Protein 1SKV (pdb70)

B-factor: mean 58.08, std 17.89, range [19.57, 144.35]

Secondary structure (DSSP, 8-state):
-HHHHHHHHH--HHHHHHHHHHHHHHHHHHHHT---HHHHHHHHHHHHHHHHHHHHHHHH--/-HHHHH--HHHHHHHHHHHHHHHHHHHTT--HHHHHHHHHHHHHHHHHHHHHHHHTTT-/-GGGT--HHHHHHHHHHHHHHHHHHHHT--HHHHHHHHHHHHHHHHHHHHHHHTT-/-HHHHHHHHH--HHHHHHHHHHHHHH--HHHHHHHHHHHHHHHHHHHHHHHHT--

Sequence (232 aa):
SKEVLEKELFELDEDVRELLSLIHEIKIDRITGNDKQKLGKAYFQVQKIEAELYQLIKVSHHLEKELFELDEDVRELLSLIHEIKIDRITGNDKQKLGKAYFQVQKIEAELYQLIKVSHHHEKELFELDEDVRELLSLIHEIKIDRITGNDKQKLGKAYFQVQKIEAELYQLIKVSHSKEVLEKELFELDEDVRELLSLIHEIKKQKLGKAYFQVQKIEAELYQLIKVSHHH

Radius of gyration: 19.79 Å; Cα contacts (8 Å, |Δi|>4): 211; chains: 4; bounding box: 55×45×38 Å

Solvent-accessible surface area: 13333 Å² total

Nearest PDB structures (foldseek):
  1skv-assembly2_D  TM=1.019E+00  e=1.444E-06  Sulfolobus spindle-shaped virus 1
  8cws-assembly1_B  TM=5.675E-01  e=6.427E-01  synthetic construct
  7oyc-assembly1_h1  TM=6.207E-01  e=1.565E+00  Xenopus laevis
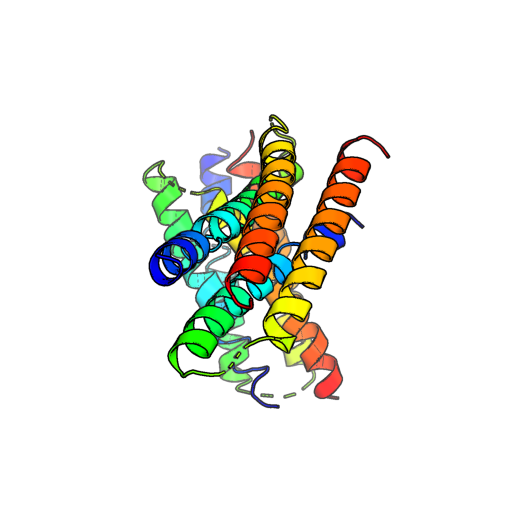  6dkm-assembly4_H  TM=4.581E-01  e=1.794E+00  synthetic construct
  4m1p-assembly1_A  TM=4.979E-01  e=2.706E+00  Geobacillus thermodenitrificans NG80-2

InterPro domains:
  IPR029012 Helix hairpin bin domain superfamily [G3DSA:1.10.287.660] (1-63)
  IPR037292 Protein D-63 superfamily [SSF109801] (2-63)
  IPR048986 Protein D-63 [PF20940] (2-61)

Foldseek 3Di:
DLVVVLVVLVCLVVLVVLLVVLVVVQVVCVVVVHPNPSVVVNVVSVVVSVVSVVVNVVSVPD/DLVVLVCLVVLVVVLVVLVVVQVVCVVVVHDVVSVVVSVVSVVVSVVSVVVVVVVVVVD/DCVLVCLVVLVVVLVVLVVVQVVCVVVVNHVVSVVVSVVSVVVSVVSVVVVVVVVD/DLVVVLVVLVVLVVLVVVLVVLVVVVCVVSVVVSVVSVVVSVVSVVVSCCSVVVD

Organism: Sulfolobus spindle-shape virus 1 (NCBI:txid244589)

Structure (mmCIF, N/CA/C/O backbone):
data_1SKV
#
_entry.id   1SKV
#
_cell.length_a   110.650
_cell.length_b   110.650
_cell.length_c   47.450
_cell.angle_alpha   90.00
_cell.angle_beta   90.00
_cell.angle_gamma   120.00
#
_symmetry.space_group_name_H-M   'P 62'
#
loop_
_entity.id
_entity.type
_entity.pdbx_description
1 polymer 'Hypothetical 7.5 kDa protein'
2 water water
#
loop_
_atom_site.group_PDB
_atom_site.id
_atom_site.type_symbol
_atom_site.label_atom_id
_atom_site.label_alt_id
_atom_site.label_comp_id
_atom_site.label_asym_id
_atom_site.label_entity_id
_atom_site.label_seq_id
_atom_site.pdbx_PDB_ins_code
_atom_site.Cartn_x
_atom_site.Cartn_y
_atom_site.Cartn_z
_atom_site.occupancy
_atom_site.B_iso_or_equiv
_atom_site.auth_seq_id
_atom_site.auth_comp_id
_atom_site.auth_asym_id
_atom_site.auth_atom_id
_atom_site.pdbx_PDB_model_num
ATOM 1 N N . SER A 1 2 ? 41.349 25.054 37.209 1.00 94.97 2 SER A N 1
ATOM 2 C CA . SER A 1 2 ? 40.155 25.946 37.321 1.00 92.72 2 SER A CA 1
ATOM 3 C C . SER A 1 2 ? 39.467 26.145 35.968 1.00 92.06 2 SER A C 1
ATOM 4 O O . SER A 1 2 ? 38.862 27.187 35.711 1.00 91.70 2 SER A O 1
ATOM 7 N N . LYS A 1 3 ? 39.564 25.139 35.104 1.00 90.22 3 LYS A N 1
ATOM 8 C CA . LYS A 1 3 ? 38.990 25.238 33.769 1.00 88.65 3 LYS A CA 1
ATOM 9 C C . LYS A 1 3 ? 37.510 24.892 33.821 1.00 87.76 3 LYS A C 1
ATOM 10 O O . LYS A 1 3 ? 36.738 25.315 32.962 1.00 89.67 3 LYS A O 1
ATOM 16 N N . GLU A 1 4 ? 37.127 24.141 34.850 1.00 86.93 4 GLU A N 1
ATOM 17 C CA . GLU A 1 4 ? 35.740 23.733 35.067 1.00 86.30 4 GLU A CA 1
ATOM 18 C C . GLU A 1 4 ? 34.860 24.895 35.534 1.00 83.73 4 GLU A C 1
ATOM 19 O O . GLU A 1 4 ? 33.640 24.854 35.348 1.00 86.19 4 GLU A O 1
ATOM 25 N N . VAL A 1 5 ? 35.469 25.914 36.150 1.00 79.33 5 VAL A N 1
ATOM 26 C CA . VAL A 1 5 ? 34.740 27.141 36.514 1.00 78.32 5 VAL A CA 1
ATOM 27 C C . VAL A 1 5 ? 34.838 28.250 35.466 1.00 77.21 5 VAL A C 1
ATOM 28 O O . VAL A 1 5 ? 33.933 29.077 35.340 1.00 76.48 5 VAL A O 1
ATOM 32 N N . LEU A 1 6 ? 35.964 28.266 34.753 1.00 76.85 6 LEU A N 1
ATOM 33 C CA . LEU A 1 6 ? 36.159 29.087 33.569 1.00 74.69 6 LEU A CA 1
ATOM 34 C C . LEU A 1 6 ? 35.220 28.633 32.458 1.00 74.19 6 LEU A C 1
ATOM 35 O O . LEU A 1 6 ? 34.772 29.455 31.665 1.00 75.03 6 LEU A O 1
ATOM 40 N N . GLU A 1 7 ? 34.929 27.336 32.412 1.00 65.76 7 GLU A N 1
ATOM 41 C CA . GLU A 1 7 ? 33.921 26.823 31.510 1.00 66.63 7 GLU A CA 1
ATOM 42 C C . GLU A 1 7 ? 32.510 27.212 32.003 1.00 68.46 7 GLU A C 1
ATOM 43 O O . GLU A 1 7 ? 31.674 27.734 31.231 1.00 67.23 7 GLU A O 1
ATOM 49 N N . LYS A 1 8 ? 32.252 26.939 33.285 1.00 67.11 8 LYS A N 1
ATOM 50 C CA . LYS A 1 8 ? 30.922 27.112 33.866 1.00 65.36 8 LYS A CA 1
ATOM 51 C C . LYS A 1 8 ? 30.469 28.569 33.808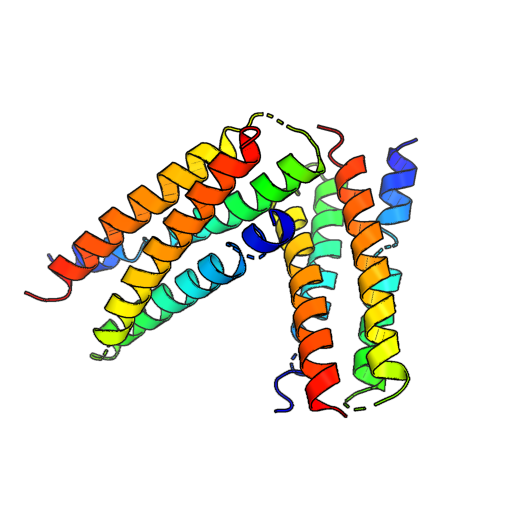 1.00 63.26 8 LYS A C 1
ATOM 52 O O . LYS A 1 8 ? 29.274 28.840 33.692 1.00 60.46 8 LYS A O 1
ATOM 58 N N . GLU A 1 9 ? 31.434 29.490 33.881 1.00 63.51 9 GLU A N 1
ATOM 59 C CA . GLU A 1 9 ? 31.134 30.910 33.816 1.00 62.32 9 GLU A CA 1
ATOM 60 C C . GLU A 1 9 ? 30.973 31.385 32.372 1.00 61.97 9 GLU A C 1
ATOM 61 O O . GLU A 1 9 ? 30.094 32.209 32.096 1.00 60.16 9 GLU A O 1
ATOM 67 N N . LEU A 1 10 ? 31.780 30.809 31.463 1.00 59.05 10 LEU A N 1
ATOM 68 C CA . LEU A 1 10 ? 31.633 30.993 30.026 1.00 50.82 10 LEU A CA 1
ATOM 69 C C . LEU A 1 10 ? 30.283 30.515 29.572 1.00 55.46 10 LEU A C 1
ATOM 70 O O . LEU A 1 10 ? 29.633 31.175 28.761 1.00 60.75 10 LEU A O 1
ATOM 75 N N . PHE A 1 11 ? 29.833 29.379 30.084 1.00 53.57 11 PHE A N 1
ATOM 76 C CA . PHE A 1 11 ? 28.498 28.942 29.723 1.00 54.98 11 PHE A CA 1
ATOM 77 C C . PHE A 1 11 ? 27.464 29.925 30.200 1.00 55.95 11 PHE A C 1
ATOM 78 O O . PHE A 1 11 ? 26.418 30.092 29.573 1.00 57.43 11 PHE A O 1
ATOM 86 N N . GLU A 1 12 ? 27.7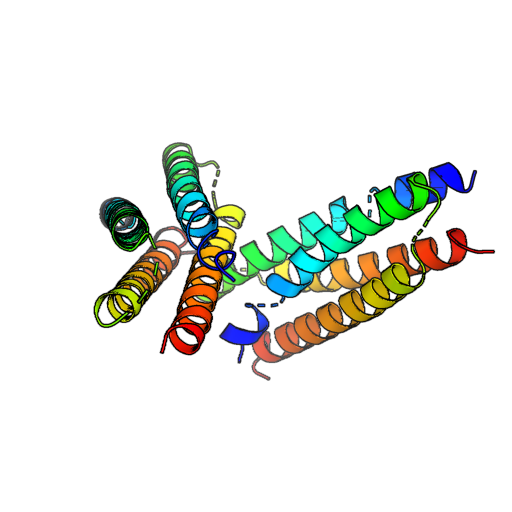58 30.560 31.327 1.00 57.99 12 GLU A N 1
ATOM 87 C CA . GLU A 1 12 ? 26.809 31.459 31.948 1.00 57.26 12 GLU A CA 1
ATOM 88 C C . GLU A 1 12 ? 26.783 32.749 31.147 1.00 52.28 12 GLU A C 1
ATOM 89 O O . GLU A 1 12 ? 25.725 33.243 30.826 1.00 49.74 12 GLU A O 1
ATOM 103 N N . LEU A 1 14 ? 27.637 33.149 27.995 1.00 48.62 14 LEU A N 1
ATOM 104 C CA . LEU A 1 14 ? 26.982 32.826 26.749 1.00 47.07 14 LEU A CA 1
ATOM 105 C C . LEU A 1 14 ? 25.468 32.842 26.849 1.00 46.27 14 LEU A C 1
ATOM 106 O O . LEU A 1 14 ? 24.823 33.435 25.995 1.00 49.25 14 LEU A O 1
ATOM 111 N N . ASP A 1 15 ? 24.907 32.212 27.876 1.00 44.32 15 ASP A N 1
ATOM 112 C CA . ASP A 1 15 ? 23.456 32.104 27.997 1.00 49.26 15 ASP A CA 1
ATOM 113 C C . ASP A 1 15 ? 22.791 33.480 28.220 1.00 50.86 15 ASP A C 1
ATOM 114 O O . ASP A 1 15 ? 21.737 33.805 27.680 1.00 55.34 15 ASP A O 1
ATOM 119 N N . GLU A 1 16 ? 23.419 34.28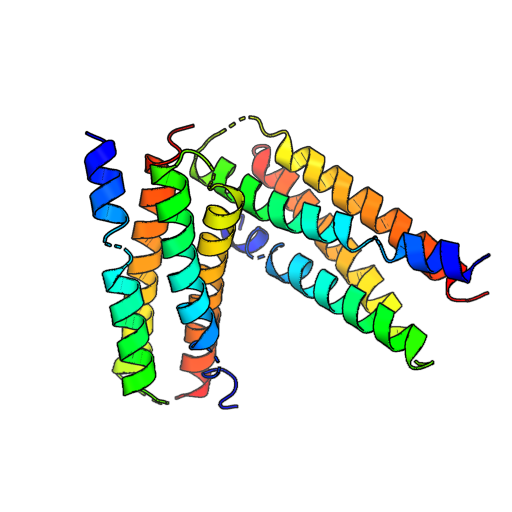6 29.031 1.00 51.54 16 GLU A N 1
ATOM 120 C CA . GLU A 1 16 ? 22.862 35.563 29.383 1.00 53.01 16 GLU A CA 1
ATOM 121 C C . GLU A 1 16 ? 22.978 36.485 28.190 1.00 52.12 16 GLU A C 1
ATO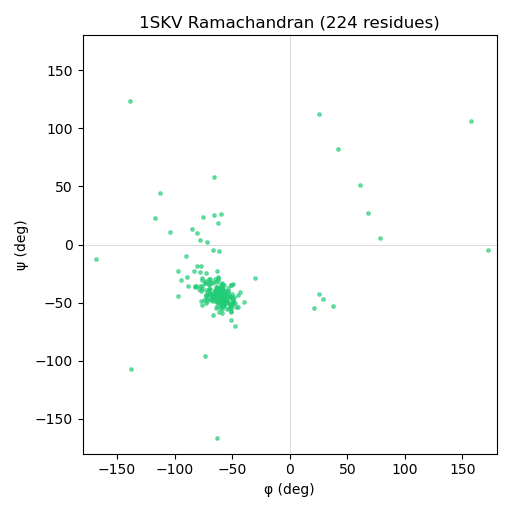M 122 O O . GLU A 1 16 ? 22.012 37.178 27.869 1.00 54.15 16 GLU A O 1
ATOM 128 N N . ASP A 1 17 ? 24.152 36.461 27.542 1.00 47.46 17 ASP A N 1
ATOM 129 C CA . ASP A 1 17 ? 24.436 37.263 26.365 1.00 47.03 17 ASP A CA 1
ATOM 130 C C . ASP A 1 17 ? 23.576 36.929 25.152 1.00 46.35 17 ASP A C 1
ATOM 131 O O . ASP A 1 17 ? 23.170 37.828 24.417 1.00 47.64 17 ASP A O 1
ATOM 136 N N . VAL A 1 18 ? 23.276 35.650 24.969 1.00 43.08 18 VAL A N 1
ATOM 137 C CA . VAL A 1 18 ? 22.412 35.255 23.872 1.00 43.57 18 VAL A CA 1
ATOM 138 C C . VAL A 1 18 ? 20.965 35.688 24.144 1.00 43.79 18 VAL A C 1
ATOM 139 O O . VAL A 1 18 ? 20.272 36.154 23.213 1.00 41.50 18 VAL A O 1
ATOM 143 N N . ARG A 1 19 ? 20.525 35.532 25.405 1.00 45.74 19 ARG A N 1
ATOM 144 C CA . ARG A 1 19 ? 19.159 35.916 25.837 1.00 41.80 19 ARG A CA 1
ATOM 145 C C . ARG A 1 19 ? 18.984 37.400 25.648 1.00 40.14 19 ARG A C 1
ATOM 146 O O . ARG A 1 19 ? 17.971 37.829 25.129 1.00 43.99 19 ARG A O 1
ATOM 154 N N . GLU A 1 20 ? 20.005 38.167 26.031 1.00 38.85 20 GLU A N 1
ATOM 155 C CA . GLU A 1 20 ? 20.118 39.586 25.729 1.00 36.10 20 GLU A CA 1
ATOM 156 C C . GLU A 1 20 ? 19.966 39.849 24.253 1.00 38.34 20 GLU A C 1
ATOM 157 O O . GLU A 1 20 ? 19.155 40.692 23.860 1.00 38.75 20 GLU A O 1
ATOM 163 N N . LEU A 1 21 ? 20.716 39.109 23.425 1.00 36.69 21 LEU A N 1
ATOM 164 C CA . LEU A 1 21 ? 20.668 39.326 21.982 1.00 38.20 21 LEU A CA 1
ATOM 165 C C . LEU A 1 21 ? 19.238 39.154 21.467 1.00 35.21 21 LEU A C 1
ATOM 166 O O . LEU A 1 21 ? 18.748 39.988 20.691 1.00 35.43 21 LEU A O 1
ATOM 171 N N . LEU A 1 22 ? 18.569 38.106 21.936 1.00 31.51 22 LEU A N 1
ATOM 172 C CA . LEU A 1 22 ? 17.186 37.844 21.573 1.00 36.73 22 LEU A CA 1
ATOM 173 C C . LEU A 1 22 ? 16.216 38.987 21.917 1.00 39.60 22 LEU A C 1
ATOM 174 O O . LEU A 1 22 ? 15.456 39.458 21.069 1.00 39.21 22 LEU A O 1
ATOM 179 N N . SER A 1 23 ? 16.237 39.415 23.165 1.00 38.48 23 SER A N 1
ATOM 180 C CA . SER A 1 23 ? 15.445 40.563 23.593 1.00 40.66 23 SER A CA 1
ATOM 181 C C . SER A 1 23 ? 15.710 41.744 22.694 1.00 38.31 23 SER A C 1
ATOM 182 O O . SER A 1 23 ? 14.763 42.430 22.304 1.00 34.33 23 SER A O 1
ATOM 185 N N . LEU A 1 24 ? 17.002 41.981 22.399 1.00 37.77 24 LEU A N 1
ATOM 186 C CA . LEU A 1 24 ? 17.429 43.082 21.525 1.00 36.25 24 LEU A CA 1
ATOM 187 C C . LEU A 1 24 ? 16.822 42.987 20.121 1.00 33.55 24 LEU A C 1
ATOM 188 O O . LEU A 1 24 ? 16.240 43.970 19.632 1.00 36.60 24 LEU A O 1
ATOM 193 N N . ILE A 1 25 ? 16.903 41.811 19.502 1.00 32.35 25 ILE A N 1
ATOM 194 C CA . ILE A 1 25 ? 16.236 41.585 18.218 1.00 36.26 25 ILE A CA 1
ATOM 195 C C . ILE A 1 25 ? 14.740 41.961 18.336 1.00 37.33 25 ILE A C 1
ATOM 196 O O . ILE A 1 25 ? 14.152 42.590 17.438 1.00 41.47 25 ILE A O 1
ATOM 201 N N . HIS A 1 26 ? 14.136 41.606 19.458 1.00 37.35 26 HIS A N 1
ATOM 202 C CA . HIS A 1 26 ? 12.718 41.827 19.647 1.00 37.63 26 HIS A CA 1
ATOM 203 C C . HIS A 1 26 ? 12.429 43.317 19.786 1.00 40.60 26 HIS A C 1
ATOM 204 O O . HIS A 1 26 ? 11.475 43.815 19.191 1.00 38.34 26 HIS A O 1
ATOM 211 N N . GLU A 1 27 ? 13.269 44.015 20.554 1.00 39.59 27 GLU A N 1
ATOM 212 C CA . GLU A 1 27 ? 13.121 45.443 20.757 1.00 40.57 27 GLU A CA 1
ATOM 213 C C . GLU A 1 27 ? 13.419 46.224 19.514 1.00 40.31 27 GLU A C 1
ATOM 214 O O . GLU A 1 27 ? 12.680 47.145 19.201 1.00 42.75 27 GLU A O 1
ATOM 220 N N . ILE A 1 28 ? 14.483 45.855 18.799 1.00 41.21 28 ILE A N 1
ATOM 221 C CA . ILE A 1 28 ? 14.835 46.524 17.530 1.00 39.86 28 ILE A CA 1
ATOM 222 C C . ILE A 1 28 ? 13.741 46.445 16.464 1.00 39.47 28 ILE A C 1
ATOM 223 O O . ILE A 1 28 ? 13.491 47.436 15.761 1.00 36.56 28 ILE A O 1
ATOM 228 N N . LYS A 1 29 ? 13.129 45.264 16.309 1.00 37.90 29 LYS A N 1
ATOM 229 C CA . LYS A 1 29 ? 11.940 45.121 15.458 1.00 38.47 29 LYS A CA 1
ATOM 230 C C . LYS A 1 29 ? 10.900 46.157 15.780 1.00 40.25 29 LYS A C 1
ATOM 231 O O . LYS A 1 29 ? 10.405 46.857 14.878 1.00 42.55 29 LYS A O 1
ATOM 237 N N . ILE A 1 30 ? 10.565 46.259 17.059 1.00 36.77 30 ILE A N 1
ATOM 238 C CA . ILE A 1 30 ? 9.521 47.196 17.467 1.00 43.50 30 ILE A CA 1
ATOM 239 C C . ILE A 1 30 ? 9.901 48.611 17.077 1.00 41.42 30 ILE A C 1
ATOM 240 O O . ILE A 1 30 ? 9.103 49.305 16.424 1.00 39.32 30 ILE A O 1
ATOM 245 N N . ASP A 1 31 ? 11.129 48.989 17.428 1.00 41.67 31 ASP A N 1
ATOM 246 C CA . ASP A 1 31 ? 11.734 50.264 17.005 1.00 43.69 31 ASP A CA 1
ATOM 247 C C . ASP A 1 31 ? 11.636 50.582 15.504 1.00 44.38 31 ASP A C 1
ATOM 248 O O . ASP A 1 31 ? 11.446 51.734 15.145 1.00 49.02 31 ASP A O 1
ATOM 253 N N . ARG A 1 32 ? 11.701 49.564 14.647 1.00 47.35 32 ARG A N 1
ATOM 254 C CA . ARG A 1 32 ? 11.619 49.763 13.198 1.00 50.37 32 ARG A CA 1
ATOM 255 C C . ARG A 1 32 ? 10.196 50.029 12.762 1.00 49.28 32 ARG A C 1
ATOM 256 O O . ARG A 1 32 ? 9.945 50.985 12.035 1.00 57.50 32 ARG A O 1
ATOM 264 N N . ILE A 1 33 ? 9.272 49.166 13.165 1.00 49.84 33 ILE A N 1
ATOM 265 C CA . ILE A 1 33 ? 7.866 49.304 12.813 1.00 46.35 33 ILE A CA 1
ATOM 266 C C . ILE A 1 33 ? 7.464 50.705 13.224 1.00 47.96 33 ILE A C 1
ATOM 267 O O . ILE A 1 33 ? 6.752 51.423 12.535 1.00 53.59 33 ILE A O 1
ATOM 272 N N . THR A 1 34 ? 8.018 51.117 14.337 1.00 50.78 34 THR A N 1
ATOM 273 C CA . THR A 1 34 ? 7.610 52.317 15.020 1.00 50.82 34 THR A CA 1
ATOM 274 C C . THR A 1 34 ? 8.334 53.618 14.617 1.00 52.21 34 THR A C 1
ATOM 275 O O . THR A 1 34 ? 7.914 54.715 15.030 1.00 51.91 34 THR A O 1
ATOM 279 N N . GLY A 1 35 ? 9.407 53.499 13.827 1.00 48.04 35 GLY A N 1
ATOM 280 C CA . GLY A 1 35 ? 10.222 54.637 13.440 1.00 43.90 35 GLY A CA 1
ATOM 281 C C . GLY A 1 35 ? 11.020 55.299 14.561 1.00 51.68 35 GLY A C 1
ATOM 282 O O . GLY A 1 35 ? 11.358 56.491 14.482 1.00 51.42 35 GLY A O 1
ATOM 283 N N . ASN A 1 36 ? 11.361 54.548 15.603 1.00 51.53 36 ASN A N 1
ATOM 284 C CA . ASN A 1 36 ? 12.113 55.136 16.683 1.00 55.11 36 ASN A CA 1
ATOM 285 C C . ASN A 1 36 ? 13.509 55.616 16.232 1.00 62.31 36 ASN A C 1
ATOM 286 O O . ASN A 1 36 ? 14.248 54.906 15.555 1.00 66.54 36 ASN A O 1
ATOM 299 N N . ASP A 1 38 ? 16.126 56.518 18.026 1.00 59.23 38 ASP A N 1
ATOM 300 C CA . ASP A 1 38 ? 17.204 55.879 18.746 1.00 54.94 38 ASP A CA 1
ATOM 301 C C . ASP A 1 38 ? 17.488 54.495 18.157 1.00 55.80 38 ASP A C 1
ATOM 302 O O . ASP A 1 38 ? 16.639 53.593 18.214 1.00 59.02 38 ASP A O 1
ATOM 307 N N . LYS A 1 39 ? 18.666 54.357 17.546 1.00 53.40 39 LYS A N 1
ATOM 308 C CA . LYS A 1 39 ? 19.068 53.128 16.859 1.00 50.75 39 LYS A CA 1
ATOM 309 C C . LYS A 1 39 ? 20.061 52.372 17.704 1.00 44.48 39 LYS A C 1
ATOM 310 O O . LYS A 1 39 ? 20.653 51.415 17.249 1.00 49.52 39 LYS A O 1
ATOM 316 N N . GLN A 1 40 ? 20.214 52.792 18.951 1.00 40.44 40 GLN A N 1
ATOM 317 C CA . GLN A 1 40 ? 21.262 52.274 19.828 1.00 43.54 40 GLN A CA 1
ATOM 318 C C . GLN A 1 40 ? 21.181 50.793 20.157 1.00 44.41 40 GLN A C 1
ATOM 319 O O . GLN A 1 40 ? 22.194 50.180 20.485 1.00 47.62 40 GLN A O 1
ATOM 325 N N . LYS A 1 41 ? 19.983 50.232 20.031 1.00 44.19 41 LYS A N 1
ATOM 326 C CA . LYS A 1 41 ? 19.730 48.854 20.342 1.00 42.25 41 LYS A CA 1
ATOM 327 C C . LYS A 1 41 ? 20.283 47.989 19.228 1.00 42.38 41 LYS A C 1
ATOM 328 O O . LYS A 1 41 ? 20.763 46.878 19.495 1.00 41.66 41 LYS A O 1
ATOM 334 N N . LEU A 1 42 ? 20.294 48.524 18.005 1.00 39.87 42 LEU A N 1
ATOM 335 C CA . LEU A 1 42 ? 20.928 47.828 16.883 1.00 42.49 42 LEU A CA 1
ATOM 336 C C . LEU A 1 42 ? 22.482 47.709 17.039 1.00 47.74 42 LEU A C 1
ATOM 337 O O . LEU A 1 42 ? 23.048 46.636 16.809 1.00 44.43 42 LEU A O 1
ATOM 342 N N . GLY A 1 43 ? 23.150 48.784 17.465 1.00 43.60 43 GLY A N 1
ATOM 343 C CA . GLY A 1 43 ? 24.587 48.734 17.648 1.00 45.25 43 GLY A CA 1
ATOM 344 C C . GLY A 1 43 ? 24.968 47.941 18.888 1.00 48.60 43 GLY A C 1
ATOM 345 O O . GLY A 1 43 ? 26.006 47.275 18.922 1.00 48.58 43 GLY A O 1
ATOM 346 N N . LYS A 1 44 ? 24.132 47.999 19.917 1.00 43.95 44 LYS A N 1
ATOM 347 C CA . LYS A 1 44 ? 24.305 47.098 21.040 1.00 39.53 44 LYS A CA 1
ATOM 348 C C . LYS A 1 44 ? 24.171 45.614 20.614 1.00 43.84 44 LYS A C 1
ATOM 349 O O . LYS A 1 44 ? 24.929 44.765 21.096 1.00 42.70 44 LYS A O 1
ATOM 355 N N . ALA A 1 45 ? 23.203 45.309 19.735 1.00 40.17 45 ALA A N 1
ATOM 356 C CA . ALA A 1 45 ? 23.068 43.976 19.143 1.00 37.43 45 ALA A CA 1
ATOM 357 C C . ALA A 1 45 ? 24.330 43.559 18.374 1.00 40.72 45 ALA A C 1
ATOM 358 O O . ALA A 1 45 ? 24.740 42.400 18.429 1.00 43.11 45 ALA A O 1
ATOM 360 N N . TYR A 1 46 ? 24.953 44.500 17.675 1.00 39.28 46 TYR A N 1
ATOM 361 C CA . TYR A 1 46 ? 26.137 44.171 16.891 1.00 40.17 46 TYR A CA 1
ATOM 362 C C . TYR A 1 46 ? 27.239 43.840 17.855 1.00 39.63 46 TYR A C 1
ATOM 363 O O . TYR A 1 46 ? 27.923 42.874 17.658 1.00 43.08 46 TYR A O 1
ATOM 372 N N . PHE A 1 47 ? 27.357 44.631 18.925 1.00 41.52 47 PHE A N 1
ATOM 373 C CA . PHE A 1 47 ? 28.328 44.442 19.986 1.00 34.18 47 PHE A CA 1
ATOM 374 C C . PHE A 1 47 ? 28.081 43.112 20.664 1.00 35.63 47 PHE A C 1
ATOM 375 O O . PHE A 1 47 ? 29.029 42.397 20.985 1.00 38.08 47 PHE A O 1
ATOM 383 N N . GLN A 1 48 ? 26.819 42.751 20.858 1.00 35.75 48 GLN A N 1
ATOM 384 C CA . GLN A 1 48 ? 26.524 41.490 21.558 1.00 40.64 48 GLN A CA 1
ATOM 385 C C . GLN A 1 48 ? 27.011 40.276 20.792 1.00 42.58 48 GLN A C 1
ATOM 386 O O . GLN A 1 48 ? 27.585 39.414 21.425 1.00 39.69 48 GLN A O 1
ATOM 392 N N . VAL A 1 49 ? 26.775 40.189 19.461 1.00 41.60 49 VAL A N 1
ATOM 393 C CA . VAL A 1 49 ? 27.314 39.044 18.716 1.00 45.12 49 VAL A CA 1
ATOM 394 C C . VAL A 1 49 ? 28.834 38.938 18.802 1.00 43.03 49 VAL A C 1
ATOM 395 O O . VAL A 1 49 ? 29.326 37.827 18.812 1.00 43.28 49 VAL A O 1
ATOM 399 N N . GLN A 1 50 ? 29.552 40.069 18.849 1.00 39.02 50 GLN A N 1
ATOM 400 C CA . GLN A 1 50 ? 31.019 40.058 18.768 1.00 42.95 50 GLN A CA 1
ATOM 401 C C . GLN A 1 50 ? 31.617 39.612 20.093 1.00 46.56 50 GLN A C 1
ATOM 402 O O . GLN A 1 50 ? 32.707 39.026 20.159 1.00 48.21 50 GLN A O 1
ATOM 408 N N . LYS A 1 51 ? 30.861 39.904 21.139 1.00 45.06 51 LYS A N 1
ATOM 409 C CA . LYS A 1 51 ? 31.180 39.492 22.471 1.00 44.12 51 LYS A CA 1
ATOM 410 C C . LYS A 1 51 ? 30.782 38.002 22.671 1.00 43.87 51 LYS A C 1
ATOM 411 O O . LYS A 1 51 ? 31.509 37.245 23.302 1.00 47.34 51 LYS A O 1
ATOM 417 N N . ILE A 1 52 ? 29.658 37.581 22.105 1.00 37.45 52 ILE A N 1
ATOM 418 C CA . ILE A 1 52 ? 29.288 36.168 22.050 1.00 38.88 52 ILE A CA 1
ATOM 419 C C . ILE A 1 52 ? 30.347 35.318 21.284 1.00 42.02 52 ILE A C 1
ATOM 420 O O . ILE A 1 52 ? 30.762 34.249 21.742 1.00 41.68 52 ILE A O 1
ATOM 425 N N . GLU A 1 53 ? 30.788 35.834 20.143 1.00 41.02 53 GLU A N 1
ATOM 426 C CA . GLU A 1 53 ? 31.838 35.263 19.313 1.00 42.01 53 GLU A CA 1
ATOM 427 C C . GLU A 1 53 ? 33.150 35.048 20.084 1.00 45.23 53 GLU A C 1
ATOM 428 O O . GLU A 1 53 ? 33.804 34.025 19.939 1.00 49.67 53 GLU A O 1
ATOM 434 N N . ALA A 1 54 ? 33.546 36.011 20.906 1.00 46.31 54 ALA A N 1
ATOM 435 C CA . ALA A 1 54 ? 34.825 35.905 21.595 1.00 44.35 54 ALA A CA 1
ATOM 436 C C . ALA A 1 54 ? 34.713 34.938 22.781 1.00 45.00 54 ALA A C 1
ATOM 437 O O . ALA A 1 54 ? 35.630 34.159 23.027 1.00 50.11 54 ALA A O 1
ATOM 439 N N . GLU A 1 55 ? 33.566 34.945 23.442 1.00 39.76 55 GLU A N 1
ATOM 440 C CA . GLU A 1 55 ? 33.259 34.012 24.519 1.00 47.00 55 GLU A CA 1
ATOM 441 C C . GLU A 1 55 ? 33.243 32.558 24.042 1.00 48.08 55 GLU A C 1
ATOM 442 O O . GLU A 1 55 ? 33.845 31.686 24.671 1.00 52.82 55 GLU A O 1
ATOM 448 N N . LEU A 1 56 ? 32.519 32.310 22.954 1.00 47.38 56 LEU A N 1
ATOM 449 C CA . LEU A 1 56 ? 32.421 30.994 22.368 1.00 43.76 56 LEU A CA 1
ATOM 450 C C . LEU A 1 56 ? 33.781 30.479 21.899 1.00 42.29 56 LEU A C 1
ATOM 451 O O . LEU A 1 56 ? 34.077 29.301 22.059 1.00 44.75 56 LEU A O 1
ATOM 456 N N . TYR A 1 57 ? 34.600 31.369 21.362 1.00 34.40 57 TYR A N 1
ATOM 457 C CA . TYR A 1 57 ? 35.945 31.026 20.951 1.00 42.91 57 TYR A CA 1
ATOM 458 C C . TYR A 1 57 ? 36.773 30.572 22.180 1.00 48.43 57 TYR A C 1
ATOM 459 O O . TYR A 1 57 ? 37.442 29.545 22.118 1.00 45.62 57 TYR A O 1
ATOM 468 N N . GLN A 1 58 ? 36.706 31.330 23.286 1.00 48.18 58 GLN A N 1
ATOM 469 C CA . GLN A 1 58 ? 37.358 30.932 24.529 1.00 51.01 58 GLN A CA 1
ATOM 470 C C . GLN A 1 58 ? 36.842 29.601 24.978 1.00 48.73 58 GLN A C 1
ATOM 471 O O . GLN A 1 58 ? 37.622 28.757 25.361 1.00 53.26 58 GLN A O 1
ATOM 477 N N . LEU A 1 59 ? 35.526 29.428 24.962 1.00 45.83 59 LEU A N 1
ATOM 478 C CA . LEU A 1 59 ? 34.922 28.191 25.414 1.00 47.19 59 LEU A CA 1
ATOM 479 C C . LEU A 1 59 ? 35.432 27.021 24.571 1.00 51.51 59 LEU A C 1
ATOM 480 O O . LEU A 1 59 ? 35.610 25.921 25.069 1.00 56.08 59 LEU A O 1
ATOM 485 N N . ILE A 1 60 ? 35.674 27.260 23.291 1.00 49.13 60 ILE A N 1
ATOM 486 C CA . ILE A 1 60 ? 36.193 26.202 22.455 1.00 48.43 60 ILE A CA 1
ATOM 487 C C . ILE A 1 60 ? 37.643 25.819 22.836 1.00 51.81 60 ILE A C 1
ATOM 488 O O . ILE A 1 60 ? 37.966 24.636 22.942 1.00 49.80 60 ILE A O 1
ATOM 493 N N . LYS A 1 61 ? 38.483 26.836 23.009 1.00 49.46 61 LYS A N 1
ATOM 494 C CA . LYS A 1 61 ? 39.882 26.704 23.340 1.00 50.97 61 LYS A CA 1
ATOM 495 C C . LYS A 1 61 ? 40.114 26.080 24.710 1.00 57.94 61 LYS A C 1
ATOM 496 O O . LYS A 1 61 ? 41.112 25.386 24.912 1.00 61.11 61 LYS A O 1
ATOM 502 N N . VAL A 1 62 ? 39.166 26.301 25.615 1.00 61.99 62 VAL A N 1
ATOM 503 C CA . VAL A 1 62 ? 39.185 25.799 26.985 1.00 62.47 62 VAL A CA 1
ATOM 504 C C . VAL A 1 62 ? 38.555 24.407 27.072 1.00 65.96 62 VAL A C 1
ATOM 505 O O . VAL A 1 62 ? 38.990 23.580 27.868 1.00 68.86 62 VAL A O 1
ATOM 509 N N . SER A 1 63 ? 37.524 24.159 26.267 1.00 69.62 63 SER A N 1
ATOM 510 C CA . SER A 1 63 ? 36.810 22.877 26.277 1.00 74.25 63 SER A CA 1
ATOM 511 C C . SER A 1 63 ? 37.707 21.685 25.887 1.00 77.60 63 SER A C 1
ATOM 512 O O . SER A 1 63 ? 37.470 20.551 26.325 1.00 76.98 63 SER A O 1
ATOM 515 N N . HIS A 1 64 ? 38.724 21.956 25.067 1.00 78.81 64 HIS A N 1
ATOM 516 C CA . HIS A 1 64 ? 39.619 20.929 24.546 1.00 84.61 64 HIS A CA 1
ATOM 517 C C . HIS A 1 64 ? 41.059 21.471 24.568 1.00 89.10 64 HIS A C 1
ATOM 518 O O . HIS A 1 64 ? 41.329 22.523 23.979 1.00 89.23 64 HIS A O 1
ATOM 525 N N . HIS A 1 65 ? 41.976 20.764 25.241 1.00 91.55 65 HIS A N 1
ATOM 526 C CA . HIS A 1 65 ? 43.408 21.101 25.189 1.00 93.09 65 HIS A CA 1
ATOM 527 C C . HIS A 1 65 ? 43.889 21.390 23.753 1.00 92.24 65 HIS A C 1
ATOM 528 O O . HIS A 1 65 ? 43.377 20.815 22.780 1.00 92.00 65 HIS A O 1
ATOM 535 N N . LEU B 1 6 ? 14.463 43.011 2.012 1.00 79.88 6 LEU B N 1
ATOM 536 C CA . LEU B 1 6 ? 14.414 41.684 2.659 1.00 74.45 6 LEU B CA 1
ATOM 537 C C . LEU B 1 6 ? 14.625 41.839 4.174 1.00 72.07 6 LEU B C 1
ATOM 538 O O . LEU B 1 6 ? 15.013 40.899 4.884 1.00 68.61 6 LEU B O 1
ATOM 543 N N . GLU B 1 7 ? 14.388 43.052 4.656 1.00 64.10 7 GLU B N 1
ATOM 544 C CA . GLU B 1 7 ? 14.385 43.348 6.075 1.00 60.19 7 GLU B CA 1
ATOM 545 C C . GLU B 1 7 ? 13.385 42.445 6.851 1.00 60.64 7 GLU B C 1
ATOM 546 O O . GLU B 1 7 ? 13.697 41.901 7.936 1.00 60.55 7 GLU B O 1
ATOM 552 N N . LYS B 1 8 ? 12.201 42.266 6.288 1.00 54.80 8 LYS B N 1
ATOM 553 C CA . LYS B 1 8 ? 11.231 41.386 6.890 1.00 54.38 8 LYS B CA 1
ATOM 554 C C . LYS B 1 8 ? 11.918 40.053 7.160 1.00 52.71 8 LYS B C 1
ATOM 555 O O . LYS B 1 8 ? 11.880 39.560 8.289 1.00 57.02 8 LYS B O 1
ATOM 561 N N . GLU B 1 9 ? 12.566 39.497 6.136 1.00 54.43 9 GLU B N 1
ATOM 562 C CA . GLU B 1 9 ? 13.174 38.152 6.201 1.00 52.30 9 GLU B CA 1
ATOM 563 C C . GLU B 1 9 ? 14.413 38.088 7.105 1.00 49.23 9 GLU B C 1
ATOM 564 O O . GLU B 1 9 ? 14.625 37.105 7.800 1.00 49.70 9 GLU B O 1
ATOM 570 N N . LEU B 1 10 ? 15.234 39.128 7.067 1.00 45.05 10 LEU B N 1
ATOM 571 C CA . LEU B 1 10 ? 16.423 39.208 7.888 1.00 46.04 10 LEU B CA 1
ATOM 572 C C . LEU B 1 10 ? 16.029 39.084 9.341 1.00 45.63 10 LEU B C 1
ATOM 573 O O . LEU B 1 10 ? 16.658 38.323 10.084 1.00 44.94 10 LEU B O 1
ATOM 578 N N . PHE B 1 11 ? 15.013 39.855 9.747 1.00 41.42 11 PHE B N 1
ATOM 579 C CA . PHE B 1 11 ? 14.545 39.838 11.131 1.00 39.23 11 PHE B CA 1
ATOM 580 C C . PHE B 1 11 ? 14.009 38.440 11.459 1.00 40.67 11 PHE B C 1
ATOM 581 O O . PHE B 1 11 ? 14.289 37.876 12.512 1.00 43.28 11 PHE B O 1
ATOM 589 N N . GLU B 1 12 ? 13.295 37.844 10.531 1.00 36.97 12 GLU B N 1
ATOM 590 C CA . GLU B 1 12 ? 12.776 36.529 10.810 1.00 45.49 12 GLU B CA 1
ATOM 591 C C . GLU B 1 12 ? 13.874 35.496 11.046 1.00 40.93 12 GLU B C 1
ATOM 592 O O . GLU B 1 12 ? 13.775 34.660 11.933 1.00 46.34 12 GLU B O 1
ATOM 606 N N . LEU B 1 14 ? 17.184 36.090 11.867 1.00 40.65 14 LEU B N 1
ATOM 607 C CA . LEU B 1 14 ? 17.851 36.522 13.088 1.00 39.96 14 LEU B CA 1
ATOM 608 C C . LEU B 1 14 ? 17.211 35.922 14.323 1.00 40.53 14 LEU B C 1
ATOM 609 O O . LEU B 1 14 ? 17.896 35.316 15.142 1.00 41.40 14 LEU B O 1
ATOM 614 N N . ASP B 1 15 ? 15.900 36.084 14.454 1.00 40.55 15 ASP B N 1
ATOM 615 C CA . ASP B 1 15 ? 15.193 35.625 15.629 1.00 39.77 15 ASP B CA 1
ATOM 616 C C . ASP B 1 15 ? 15.249 34.109 15.688 1.00 38.31 15 ASP B C 1
ATOM 617 O O . ASP B 1 15 ? 15.527 33.538 16.728 1.00 41.30 15 ASP B O 1
ATOM 622 N N . GLU B 1 16 ? 14.993 33.455 14.571 1.00 33.11 16 GLU B N 1
ATOM 623 C CA . GLU B 1 16 ? 15.105 32.014 14.507 1.00 35.89 16 GLU B CA 1
ATOM 624 C C . GLU B 1 16 ? 16.562 31.520 14.783 1.00 42.53 16 GLU B C 1
ATOM 625 O O . GLU B 1 16 ? 16.767 30.505 15.450 1.00 46.17 16 GLU B O 1
ATOM 631 N N . ASP B 1 17 ? 17.569 32.221 14.276 1.00 35.77 17 ASP B N 1
ATOM 632 C CA . ASP B 1 17 ? 18.932 31.765 14.455 1.00 37.59 17 ASP B CA 1
ATOM 633 C C . ASP B 1 17 ? 19.383 31.965 15.892 1.00 38.13 17 ASP B C 1
ATOM 634 O O . ASP B 1 17 ? 20.047 31.121 16.463 1.00 35.19 17 ASP B O 1
ATOM 639 N N . VAL B 1 18 ? 19.053 33.119 16.456 1.00 39.11 18 VAL B N 1
ATOM 640 C CA . VAL B 1 18 ? 19.363 33.389 17.844 1.00 40.85 18 VAL B CA 1
ATOM 641 C C . VAL B 1 18 ? 18.686 32.407 18.817 1.00 43.84 18 VAL B C 1
ATOM 642 O O . VAL B 1 18 ? 19.342 31.957 19.762 1.00 41.77 18 VAL B O 1
ATOM 646 N N . ARG B 1 19 ? 17.420 32.035 18.572 1.00 43.31 19 ARG B N 1
ATOM 647 C CA . ARG B 1 19 ? 16.755 31.031 19.427 1.00 46.81 19 ARG B CA 1
ATOM 648 C C . ARG B 1 19 ? 17.537 29.733 19.356 1.00 45.95 19 ARG B C 1
ATOM 649 O O . ARG B 1 19 ? 17.969 29.191 20.352 1.00 48.61 19 ARG B O 1
ATOM 657 N N . GLU B 1 20 ? 17.734 29.266 18.141 1.00 46.94 20 GLU B N 1
ATOM 658 C CA . GLU B 1 20 ? 18.441 28.057 17.882 1.00 48.33 20 GLU B CA 1
ATOM 659 C C . GLU B 1 20 ? 19.781 28.051 18.599 1.00 46.41 20 GLU B C 1
ATOM 660 O O . GLU B 1 20 ? 20.220 27.019 19.086 1.00 50.95 20 GLU B O 1
ATOM 666 N N . LEU B 1 21 ? 20.417 29.205 18.708 1.00 44.55 21 LEU B N 1
ATOM 667 C CA . LEU B 1 21 ? 21.732 29.262 19.330 1.00 42.40 21 LEU B CA 1
ATOM 668 C C . LEU B 1 21 ? 21.619 29.013 20.814 1.00 43.93 21 LEU B C 1
ATOM 669 O O . LEU B 1 21 ? 22.493 28.374 21.384 1.00 47.58 21 LEU B O 1
ATOM 674 N N . LEU B 1 22 ? 20.556 29.542 21.435 1.00 44.66 22 LEU B N 1
ATOM 675 C CA . LEU B 1 22 ? 20.279 29.324 22.850 1.00 45.00 22 LEU B CA 1
ATOM 676 C C . LEU B 1 22 ? 20.131 27.843 23.111 1.00 47.26 22 LEU B C 1
ATOM 677 O O . LEU B 1 22 ? 20.798 27.305 24.001 1.00 49.54 22 LEU B O 1
ATOM 682 N N . SER B 1 23 ? 19.269 27.201 22.323 1.00 41.74 23 SER B N 1
ATOM 683 C CA . SER B 1 23 ? 19.056 25.784 22.401 1.00 44.81 23 SER B CA 1
ATOM 684 C C . SER B 1 23 ? 20.373 25.052 22.312 1.00 48.07 23 SER B C 1
ATOM 685 O O . SER B 1 23 ? 20.636 24.109 23.087 1.00 47.11 23 SER B O 1
ATOM 688 N N . LEU B 1 24 ? 21.202 25.497 21.369 1.00 45.41 24 LEU B N 1
ATOM 689 C CA . LEU B 1 24 ? 22.464 24.824 21.089 1.00 45.06 24 LEU B CA 1
ATOM 690 C C . LEU B 1 24 ? 23.398 24.963 22.280 1.00 42.81 24 LEU B C 1
ATOM 691 O O . LEU B 1 24 ? 23.966 23.967 22.728 1.00 43.03 24 LEU B O 1
ATOM 696 N N . ILE B 1 25 ? 23.556 26.183 22.796 1.00 41.49 25 ILE B N 1
ATOM 697 C CA . ILE B 1 25 ? 24.313 26.383 24.043 1.00 46.71 25 ILE B CA 1
ATOM 698 C C . ILE B 1 25 ? 23.850 25.440 25.175 1.00 47.82 25 ILE B C 1
ATOM 699 O O . ILE B 1 25 ? 24.694 24.843 25.884 1.00 48.58 25 ILE B O 1
ATOM 704 N N . HIS B 1 26 ? 22.530 25.281 25.308 1.00 46.60 26 HIS B N 1
ATOM 705 C CA . HIS B 1 26 ? 21.942 24.443 26.355 1.00 48.50 26 HIS B CA 1
ATOM 706 C C . HIS B 1 26 ? 22.357 22.986 26.152 1.00 50.07 26 HIS B C 1
ATOM 707 O O . HIS B 1 26 ? 22.885 22.357 27.062 1.00 50.06 26 HIS B O 1
ATOM 714 N N . GLU B 1 27 ? 22.090 22.482 24.943 1.00 51.89 27 GLU B N 1
ATOM 715 C CA . GLU B 1 27 ? 22.505 21.178 24.472 1.00 45.11 27 GLU B CA 1
ATOM 716 C C . GLU B 1 27 ? 23.983 20.944 24.731 1.00 49.43 27 GLU B C 1
ATOM 717 O O . GLU B 1 27 ? 24.361 19.903 25.265 1.00 51.46 27 GLU B O 1
ATOM 723 N N . ILE B 1 28 ? 24.840 21.907 24.388 1.00 51.48 28 ILE B N 1
ATOM 724 C CA . ILE B 1 28 ? 26.266 21.712 24.651 1.00 49.59 28 ILE B CA 1
ATOM 725 C C . ILE B 1 28 ? 26.543 21.606 26.150 1.00 52.31 28 ILE B C 1
ATOM 726 O O . ILE B 1 28 ? 27.283 20.742 26.550 1.00 56.92 28 ILE B O 1
ATOM 731 N N . LYS B 1 29 ? 25.938 22.453 26.984 1.00 59.33 29 LYS B N 1
ATOM 732 C CA . LYS B 1 29 ? 26.160 22.377 28.439 1.00 61.20 29 LYS B CA 1
ATOM 733 C C . LYS B 1 29 ? 25.944 20.955 28.983 1.00 62.58 29 LYS B C 1
ATOM 734 O O . LYS B 1 29 ? 26.857 20.367 29.549 1.00 64.89 29 LYS B O 1
ATOM 740 N N . ILE B 1 30 ? 24.750 20.407 28.771 1.00 62.57 30 ILE B N 1
ATOM 741 C CA . ILE B 1 30 ? 24.428 18.990 29.015 1.00 65.67 30 ILE B CA 1
ATOM 742 C C . ILE B 1 30 ? 25.405 17.941 28.415 1.00 68.14 30 ILE B C 1
ATOM 743 O O . ILE B 1 30 ? 25.793 16.999 29.107 1.00 67.31 30 ILE B O 1
ATOM 748 N N . ASP B 1 31 ? 25.769 18.103 27.136 1.00 67.73 31 ASP B N 1
ATOM 749 C CA . ASP B 1 31 ? 26.752 17.236 26.462 1.00 71.97 31 ASP B CA 1
ATOM 750 C C . ASP B 1 31 ? 28.081 17.107 27.209 1.00 73.35 31 ASP B C 1
ATOM 751 O O . ASP B 1 31 ? 28.628 16.019 27.325 1.00 76.04 31 ASP B O 1
ATOM 756 N N . ARG B 1 32 ? 28.609 18.225 27.692 1.00 75.21 32 ARG B N 1
ATOM 757 C CA . ARG B 1 32 ? 29.773 18.207 28.555 1.00 71.92 32 ARG B CA 1
ATOM 758 C C . ARG B 1 32 ? 29.484 17.336 29.763 1.00 74.32 32 ARG B C 1
ATOM 759 O O . ARG B 1 32 ? 30.278 16.468 30.097 1.00 75.77 32 ARG B O 1
ATOM 767 N N . ILE B 1 33 ? 28.341 17.559 30.414 1.00 76.05 33 ILE B N 1
ATOM 768 C CA . ILE B 1 33 ? 28.102 16.953 31.715 1.00 77.19 33 ILE B CA 1
ATOM 769 C C . ILE B 1 33 ? 27.653 15.511 31.638 1.00 81.14 33 ILE B C 1
ATOM 770 O O . ILE B 1 33 ? 27.724 14.803 32.636 1.00 86.70 33 ILE B O 1
ATOM 775 N N . THR B 1 34 ? 27.164 15.079 30.474 1.00 83.66 34 THR B N 1
ATOM 776 C CA . THR B 1 34 ? 26.889 13.656 30.241 1.00 82.62 34 THR B CA 1
ATOM 777 C C . THR B 1 34 ? 28.196 13.023 29.797 1.00 83.42 34 THR B C 1
ATOM 778 O O . THR B 1 34 ? 28.206 11.891 29.306 1.00 85.68 34 THR B O 1
ATOM 782 N N . GLY B 1 35 ? 29.296 13.755 29.971 1.00 81.11 35 GLY B N 1
ATOM 783 C CA . GLY B 1 35 ? 30.553 13.399 29.341 1.00 82.77 35 GLY B CA 1
ATOM 784 C C . GLY B 1 35 ? 30.291 12.961 27.917 1.00 81.96 35 GLY B C 1
ATOM 785 O O . GLY B 1 35 ? 30.183 11.769 27.644 1.00 85.56 35 GLY B O 1
ATOM 786 N N . ASN B 1 36 ? 30.162 13.919 27.011 1.00 83.98 36 ASN B N 1
ATOM 787 C CA . ASN B 1 36 ? 29.750 13.607 25.647 1.00 86.90 36 ASN B CA 1
ATOM 788 C C . ASN B 1 36 ? 30.528 14.380 24.584 1.00 89.29 36 ASN B C 1
ATOM 789 O O . ASN B 1 36 ? 31.195 15.381 24.894 1.00 89.50 36 ASN B O 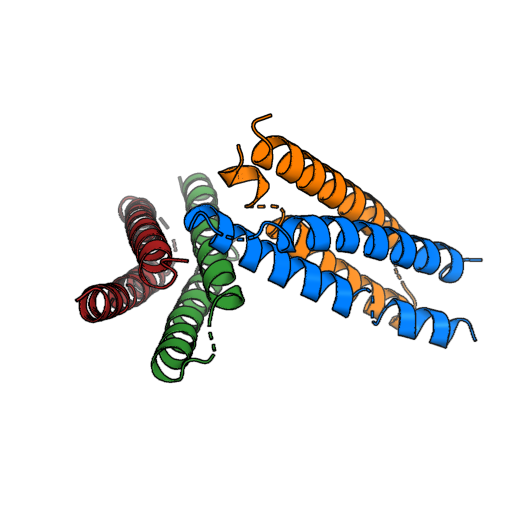1
ATOM 802 N N . ASP B 1 38 ? 30.694 16.916 22.151 1.00 84.90 38 ASP B N 1
ATOM 803 C CA . ASP B 1 38 ? 30.062 18.191 21.904 1.00 76.87 38 ASP B CA 1
ATOM 804 C C . ASP B 1 38 ? 30.772 18.860 20.722 1.00 73.33 38 ASP B C 1
ATOM 805 O O . ASP B 1 38 ? 30.377 19.948 20.280 1.00 72.32 38 ASP B O 1
ATOM 810 N N . LYS B 1 39 ? 31.838 18.227 20.235 1.00 65.78 39 LYS B N 1
ATOM 811 C CA . LYS B 1 39 ? 32.663 18.831 19.198 1.00 61.99 39 LYS B CA 1
ATOM 812 C C . LYS B 1 39 ? 31.844 19.325 17.994 1.00 59.19 39 LYS B C 1
ATOM 813 O O . LYS B 1 39 ? 31.885 20.505 17.633 1.00 57.08 39 LYS B O 1
ATOM 819 N N . GLN B 1 40 ? 31.094 18.428 17.382 1.00 51.60 40 GLN B N 1
ATOM 820 C CA . GLN B 1 40 ? 30.325 18.821 16.221 1.00 56.18 40 GLN B CA 1
ATOM 821 C C . GLN B 1 40 ? 29.347 19.974 16.579 1.00 54.66 40 GLN B C 1
ATOM 822 O O . GLN B 1 40 ? 29.067 20.838 15.764 1.00 55.52 40 GLN B O 1
ATOM 828 N N . LYS B 1 41 ? 28.835 19.954 17.800 1.00 50.66 41 LYS B N 1
ATOM 829 C CA . LYS B 1 41 ? 27.891 20.933 18.252 1.00 47.48 41 LYS B CA 1
ATOM 830 C C . LYS B 1 41 ? 28.597 22.240 18.568 1.00 46.25 41 LYS B C 1
ATOM 831 O O . LYS B 1 41 ? 28.055 23.308 18.317 1.00 46.69 41 LYS B O 1
ATOM 837 N N . LEU B 1 42 ? 29.804 22.174 19.096 1.00 42.97 42 LEU B N 1
ATOM 838 C CA . LEU B 1 42 ? 30.585 23.394 19.256 1.00 42.78 42 LEU B CA 1
ATOM 839 C C . LEU B 1 42 ? 30.789 24.087 17.884 1.00 45.55 42 LEU B C 1
ATOM 840 O O . LEU B 1 42 ? 30.556 25.284 17.772 1.00 46.08 42 LEU B O 1
ATOM 845 N N . GLY B 1 43 ? 31.190 23.314 16.856 1.00 44.01 43 GLY B N 1
ATOM 846 C CA . GLY B 1 43 ? 31.454 23.786 15.511 1.00 36.16 43 GLY B CA 1
ATOM 847 C C . GLY B 1 43 ? 30.224 24.340 14.823 1.00 41.39 43 GLY B C 1
ATOM 848 O O . GLY B 1 43 ? 30.262 25.384 14.150 1.00 43.51 43 GLY B O 1
ATOM 849 N N . LYS B 1 44 ? 29.121 23.624 14.972 1.00 39.15 44 LYS B N 1
ATOM 850 C CA . LYS B 1 44 ? 27.828 24.113 14.539 1.00 40.04 44 LYS B CA 1
ATOM 851 C C . LYS B 1 44 ? 27.485 25.468 15.220 1.00 42.85 44 LYS B C 1
ATOM 852 O O . LYS B 1 44 ? 27.058 26.392 14.536 1.00 42.35 44 LYS B O 1
ATOM 858 N N . ALA B 1 45 ? 27.670 25.579 16.542 1.00 38.57 45 ALA B N 1
ATOM 859 C CA . ALA B 1 45 ? 27.522 26.853 17.229 1.00 39.06 45 ALA B CA 1
ATOM 860 C C . ALA B 1 45 ? 28.440 27.924 16.631 1.00 43.72 45 ALA B C 1
ATOM 861 O O . ALA B 1 45 ? 27.999 29.066 16.367 1.00 46.60 45 ALA B O 1
ATOM 863 N N . TYR B 1 46 ? 29.690 27.558 16.359 1.00 41.54 46 TYR B N 1
ATOM 864 C CA . TYR B 1 46 ? 30.632 28.509 15.760 1.00 36.27 46 TYR B CA 1
ATOM 865 C C . TYR B 1 46 ? 30.037 29.158 14.497 1.00 39.46 46 TYR B C 1
ATOM 866 O O . TYR B 1 46 ? 30.007 30.391 14.373 1.00 37.26 46 TYR B O 1
ATOM 875 N N . PHE B 1 47 ? 29.555 28.328 13.573 1.00 36.03 47 PHE B N 1
ATOM 876 C CA . PHE B 1 47 ? 29.017 28.828 12.313 1.00 36.08 47 PHE B CA 1
ATOM 877 C C . PHE B 1 47 ? 27.710 29.544 12.542 1.00 32.32 47 PHE B C 1
ATOM 878 O O . PHE B 1 47 ? 27.395 30.516 11.876 1.00 38.21 47 PHE B O 1
ATOM 886 N N . GLN B 1 48 ? 26.990 29.133 13.553 1.00 34.83 48 GLN B N 1
ATOM 887 C CA . GLN B 1 48 ? 25.727 29.784 13.846 1.00 38.25 48 GLN B CA 1
ATOM 888 C C . GLN B 1 48 ? 25.908 31.272 14.239 1.00 39.03 48 GLN B C 1
ATOM 889 O O . GLN B 1 48 ? 25.273 32.137 13.665 1.00 44.02 48 GLN B O 1
ATOM 895 N N . VAL B 1 49 ? 26.816 31.564 15.169 1.00 39.28 49 VAL B N 1
ATOM 896 C CA . VAL B 1 49 ? 27.189 32.947 15.506 1.00 35.46 49 VAL B CA 1
ATOM 897 C C . VAL B 1 49 ? 27.752 33.746 14.319 1.00 37.87 49 VAL B C 1
ATOM 898 O O . VAL B 1 49 ? 27.459 34.940 14.154 1.00 38.66 49 VAL B O 1
ATOM 902 N N . GLN B 1 50 ? 28.559 33.103 13.477 1.00 37.83 50 GLN B N 1
ATOM 903 C CA . GLN B 1 50 ? 29.041 33.797 12.282 1.00 34.04 50 GLN B CA 1
ATOM 904 C C . GLN B 1 50 ? 27.836 34.207 11.401 1.00 33.51 50 GLN B C 1
ATOM 905 O O . GLN B 1 50 ? 27.750 35.333 10.921 1.00 36.34 50 GLN B O 1
ATOM 911 N N . LYS B 1 51 ? 26.889 33.300 11.230 1.00 28.62 51 LYS B N 1
ATOM 912 C CA . LYS B 1 51 ? 25.724 33.589 10.426 1.00 32.90 51 LYS B CA 1
ATOM 913 C C . LYS B 1 51 ? 24.886 34.713 11.059 1.00 34.99 51 LYS B C 1
ATOM 914 O O . LYS B 1 51 ? 24.408 35.591 10.362 1.00 37.89 51 LYS B O 1
ATOM 920 N N . ILE B 1 52 ? 24.759 34.727 12.382 1.00 32.62 52 ILE B N 1
ATOM 921 C CA . ILE B 1 52 ? 24.064 35.827 13.027 1.00 34.66 52 ILE B CA 1
ATOM 922 C C . ILE B 1 52 ? 24.804 37.143 12.772 1.00 36.46 52 ILE B C 1
ATOM 923 O O . ILE B 1 52 ? 24.199 38.147 12.389 1.00 34.88 52 ILE B O 1
ATOM 928 N N . GLU B 1 53 ? 26.127 37.114 12.906 1.00 40.32 53 GLU B N 1
ATOM 929 C CA . GLU B 1 53 ? 26.933 38.306 12.683 1.00 38.13 53 GLU B CA 1
ATOM 930 C C . GLU B 1 53 ? 26.681 38.816 11.286 1.00 36.00 53 GLU B C 1
ATOM 931 O O . GLU B 1 53 ? 26.591 40.010 11.088 1.00 37.39 53 GLU B O 1
ATOM 937 N N . ALA B 1 54 ? 26.550 37.915 10.313 1.00 33.24 54 ALA B N 1
ATOM 938 C CA . ALA B 1 54 ? 26.435 38.349 8.908 1.00 34.15 54 ALA B CA 1
ATOM 939 C C . ALA B 1 54 ? 25.058 38.974 8.670 1.00 33.43 54 ALA B C 1
ATOM 940 O O . ALA B 1 54 ? 24.956 40.075 8.119 1.00 32.84 54 ALA B O 1
ATOM 942 N N . GLU B 1 55 ? 24.026 38.325 9.199 1.00 32.85 55 GLU B N 1
ATOM 943 C CA . GLU B 1 55 ? 22.683 38.906 9.234 1.00 36.96 55 GLU B CA 1
ATOM 944 C C . GLU B 1 55 ? 22.523 40.246 9.993 1.00 35.75 55 GLU B C 1
ATOM 945 O O . GLU B 1 55 ? 21.779 41.097 9.565 1.00 39.89 55 GLU B O 1
ATOM 951 N N . LEU B 1 56 ? 23.189 40.421 11.127 1.00 39.09 56 LEU B N 1
ATOM 952 C CA . LEU B 1 56 ? 23.167 41.695 11.845 1.00 39.25 56 LEU B CA 1
ATOM 953 C C . LEU B 1 56 ? 23.914 42.773 11.076 1.00 43.57 56 LEU B C 1
ATOM 954 O O . LEU B 1 56 ? 23.587 43.971 11.191 1.00 46.44 56 LEU B O 1
ATOM 959 N N . TYR B 1 57 ? 24.920 42.345 10.301 1.00 41.78 57 TYR B N 1
ATOM 960 C CA . TYR B 1 57 ? 25.703 43.242 9.451 1.00 40.64 57 TYR B CA 1
ATOM 961 C C . TYR B 1 57 ? 24.864 43.745 8.257 1.00 38.98 57 TYR B C 1
ATOM 962 O O . TYR B 1 57 ? 24.860 44.931 7.936 1.00 33.36 57 TYR B O 1
ATOM 971 N N . GLN B 1 58 ? 24.161 42.820 7.619 1.00 39.20 58 GLN B N 1
ATOM 972 C CA . GLN B 1 58 ? 23.142 43.131 6.634 1.00 39.23 58 GLN B CA 1
ATOM 973 C C . GLN B 1 58 ? 22.041 44.012 7.227 1.00 42.06 58 GLN B C 1
ATOM 974 O O . GLN B 1 58 ? 21.575 44.948 6.576 1.00 46.35 58 GLN B O 1
ATOM 980 N N . LEU B 1 59 ? 21.632 43.739 8.463 1.00 40.37 59 LEU B N 1
ATOM 981 C CA . LEU B 1 59 ? 20.633 44.581 9.104 1.00 39.28 59 LEU B CA 1
ATOM 982 C C . LEU B 1 59 ? 21.135 46.009 9.228 1.00 41.01 59 LEU B C 1
ATOM 983 O O . LEU B 1 59 ? 20.401 46.957 8.923 1.00 43.76 59 LEU B O 1
ATOM 988 N N . ILE B 1 60 ? 22.388 46.156 9.661 1.00 38.87 60 ILE B N 1
ATOM 989 C CA . ILE B 1 60 ? 23.022 47.460 9.694 1.00 38.83 60 ILE B CA 1
ATOM 990 C C . ILE B 1 60 ? 23.088 48.145 8.319 1.00 40.63 60 ILE B C 1
ATOM 991 O O . ILE B 1 60 ? 22.900 49.344 8.250 1.00 44.56 60 ILE B O 1
ATOM 996 N N . LYS B 1 61 ? 23.329 47.402 7.234 1.00 46.29 61 LYS B N 1
ATOM 997 C CA . LYS B 1 61 ? 23.380 48.015 5.904 1.00 46.92 61 LYS B CA 1
ATOM 998 C C . LYS B 1 61 ? 22.005 48.541 5.522 1.00 45.63 61 LYS B C 1
ATOM 999 O O . LYS B 1 61 ? 21.848 49.715 5.310 1.00 45.60 61 LYS B O 1
ATOM 1005 N N . VAL B 1 62 ? 21.020 47.660 5.457 1.00 48.58 62 VAL B N 1
ATOM 1006 C CA . VAL B 1 62 ? 19.615 48.046 5.335 1.00 51.63 62 VAL B CA 1
ATOM 1007 C C . VAL B 1 62 ? 19.199 49.282 6.174 1.00 53.02 62 VAL B C 1
ATOM 1008 O O . VAL B 1 62 ? 18.606 50.193 5.650 1.00 53.09 62 VAL B O 1
ATOM 1012 N N . SER B 1 63 ? 19.523 49.324 7.457 1.00 55.45 63 SER B N 1
ATOM 1013 C CA . SER B 1 63 ? 19.097 50.436 8.306 1.00 58.52 63 SER B CA 1
ATOM 1014 C C . SER B 1 63 ? 19.767 51.740 7.903 1.00 62.41 63 SER B C 1
ATOM 1015 O O . SER B 1 63 ? 19.486 52.800 8.460 1.00 63.71 63 SER B O 1
ATOM 1018 N N . HIS B 1 64 ? 20.673 51.673 6.942 1.00 64.77 64 HIS B N 1
ATOM 1019 C CA . HIS B 1 64 ? 21.514 52.809 6.680 1.00 68.57 64 HIS B CA 1
ATOM 1020 C C . HIS B 1 64 ? 21.293 53.346 5.290 1.00 75.09 64 HIS B C 1
ATOM 1021 O O . HIS B 1 64 ? 22.175 54.002 4.744 1.00 82.06 64 HIS B O 1
ATOM 1028 N N . HIS B 1 65 ? 20.123 53.071 4.710 1.00 81.06 65 HIS B N 1
ATOM 1029 C CA . HIS B 1 65 ? 19.821 53.491 3.344 1.00 88.73 65 HIS B CA 1
ATOM 1030 C C . HIS B 1 65 ? 20.843 52.831 2.399 1.00 93.06 65 HIS B C 1
ATOM 1031 O O . HIS B 1 65 ? 21.506 53.502 1.578 1.00 97.98 65 HIS B O 1
ATOM 1038 N N . HIS B 1 66 ? 20.986 51.512 2.538 1.00 92.34 66 HIS B N 1
ATOM 1039 C CA . HIS B 1 66 ? 21.997 50.761 1.787 1.00 94.40 66 HIS B CA 1
ATOM 1040 C C . HIS B 1 66 ? 21.438 49.411 1.329 1.00 94.90 66 HIS B C 1
ATOM 1041 O O . HIS B 1 66 ? 21.434 48.427 2.085 1.00 96.43 66 HIS B O 1
ATOM 1048 N N . GLU C 1 7 ? 5.149 13.275 12.038 1.00 86.73 7 GLU C N 1
ATOM 1049 C CA . GLU C 1 7 ? 4.803 14.414 11.135 1.00 87.54 7 GLU C CA 1
ATOM 1050 C C . GLU C 1 7 ? 3.668 15.287 11.688 1.00 89.47 7 GLU C C 1
ATOM 1051 O O . GLU C 1 7 ? 3.516 16.472 11.323 1.00 90.00 7 GLU C O 1
ATOM 1057 N N . LYS C 1 8 ? 2.877 14.669 12.563 1.00 87.96 8 LYS C N 1
ATOM 1058 C CA . LYS C 1 8 ? 1.892 15.347 13.402 1.00 86.87 8 LYS C CA 1
ATOM 1059 C C . LYS C 1 8 ? 2.555 16.355 14.341 1.00 86.91 8 LYS C C 1
ATOM 1060 O O . LYS C 1 8 ? 1.860 17.062 15.073 1.00 90.30 8 LYS C O 1
ATOM 1066 N N . GLU C 1 9 ? 3.889 16.396 14.351 1.00 86.55 9 GLU C N 1
ATOM 1067 C CA . GLU C 1 9 ? 4.623 17.336 15.202 1.00 87.27 9 GLU C CA 1
ATOM 1068 C C . GLU C 1 9 ? 4.696 18.742 14.620 1.00 87.41 9 GLU C C 1
ATOM 1069 O O . GLU C 1 9 ? 5.451 19.582 15.118 1.00 88.70 9 GLU C O 1
ATOM 1075 N N . LEU C 1 10 ? 3.939 18.984 13.552 1.00 85.12 10 LEU C N 1
ATOM 1076 C CA . LEU C 1 10 ? 3.759 20.327 13.027 1.00 83.41 10 LEU C CA 1
ATOM 1077 C C . LEU C 1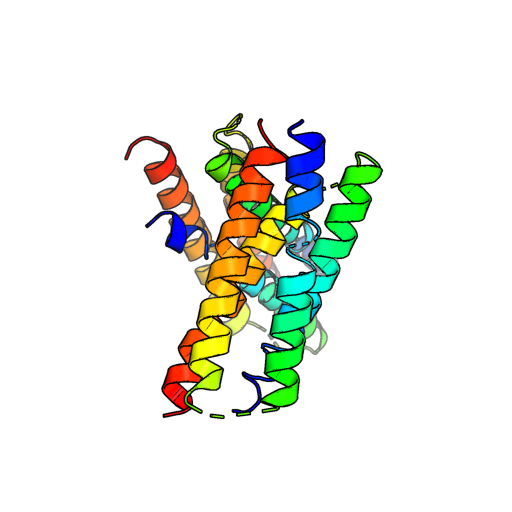 10 ? 2.440 20.908 13.564 1.00 86.01 10 LEU C C 1
ATOM 1078 O O . LEU C 1 10 ? 2.253 22.133 13.620 1.00 88.65 10 LEU C O 1
ATOM 1083 N N . PHE C 1 11 ? 1.528 20.029 13.967 1.00 82.03 11 PHE C N 1
ATOM 1084 C CA . PHE C 1 11 ? 0.330 20.472 14.648 1.00 80.50 11 PHE C CA 1
ATOM 1085 C C . PHE C 1 11 ? 0.661 20.687 16.111 1.00 79.60 11 PHE C C 1
ATOM 1086 O O . PHE C 1 11 ? 0.170 21.608 16.748 1.00 79.58 11 PHE C O 1
ATOM 1094 N N . GLU C 1 12 ? 1.514 19.825 16.636 1.00 80.37 12 GLU C N 1
ATOM 1095 C CA . GLU C 1 12 ? 2.046 19.992 17.974 1.00 81.75 12 GLU C CA 1
ATOM 1096 C C . GLU C 1 12 ? 2.782 21.337 18.015 1.00 81.94 12 GLU C C 1
ATOM 1097 O O . GLU C 1 12 ? 2.766 22.049 19.032 1.00 81.39 12 GLU C O 1
ATOM 1111 N N . LEU C 1 14 ? 2.016 24.120 15.850 1.00 75.80 14 LEU C N 1
ATOM 1112 C CA . LEU C 1 14 ? 0.981 25.157 15.758 1.00 72.51 14 LEU C CA 1
ATOM 1113 C C . LEU C 1 14 ? 0.299 25.361 17.077 1.00 70.11 14 LEU C C 1
ATOM 1114 O O . LEU C 1 14 ? 0.244 26.466 17.597 1.00 73.53 14 LEU C O 1
ATOM 1119 N N . ASP C 1 15 ? -0.218 24.275 17.620 1.00 71.24 15 ASP C N 1
ATOM 1120 C CA . ASP C 1 15 ? -1.019 24.343 18.827 1.00 72.47 15 ASP C CA 1
ATOM 1121 C C . ASP C 1 15 ? -0.321 25.081 19.944 1.00 67.79 15 ASP C C 1
ATOM 1122 O O . ASP C 1 15 ? -0.857 26.041 20.477 1.00 69.46 15 ASP C O 1
ATOM 1127 N N . GLU C 1 16 ? 0.883 24.647 20.280 1.00 67.48 16 GLU C N 1
ATOM 1128 C CA . GLU C 1 16 ? 1.672 25.329 21.308 1.00 68.22 16 GLU C CA 1
ATOM 1129 C C . GLU C 1 16 ? 2.014 26.819 21.042 1.00 62.86 16 GLU C C 1
ATOM 1130 O O . GLU C 1 16 ? 2.020 27.627 21.975 1.00 63.01 16 GLU C O 1
ATOM 1136 N N . ASP C 1 17 ? 2.288 27.161 19.785 1.00 55.08 17 ASP C N 1
ATOM 1137 C CA . ASP C 1 17 ? 2.731 28.496 19.403 1.00 55.83 17 ASP C CA 1
ATOM 1138 C C . ASP C 1 17 ? 1.596 29.504 19.469 1.00 57.36 17 ASP C C 1
ATOM 1139 O O . ASP C 1 17 ? 1.783 30.647 19.915 1.00 55.14 17 ASP C O 1
ATOM 1144 N N . VAL C 1 18 ? 0.415 29.049 19.050 1.00 57.91 18 VAL C N 1
ATOM 1145 C CA . VAL C 1 18 ? -0.806 29.832 19.129 1.00 54.85 18 VAL C CA 1
ATOM 1146 C C . VAL C 1 18 ? -1.222 29.999 20.566 1.00 52.80 18 VAL C C 1
ATOM 1147 O O . VAL C 1 18 ? -1.679 31.068 20.950 1.00 59.29 18 VAL C O 1
ATOM 1151 N N . ARG C 1 19 ? -1.039 28.959 21.364 1.00 50.96 19 ARG C N 1
ATOM 1152 C CA . ARG C 1 19 ? -1.196 29.083 22.810 1.00 53.33 19 ARG C CA 1
ATOM 1153 C C . ARG C 1 19 ? -0.238 30.134 23.423 1.00 56.44 19 ARG C C 1
ATOM 1154 O O . ARG C 1 19 ? -0.649 30.983 24.240 1.00 55.57 19 ARG C O 1
ATOM 1162 N N . GLU C 1 20 ? 1.032 30.081 23.005 1.00 56.45 20 GLU C N 1
ATOM 1163 C CA . GLU C 1 20 ? 2.070 30.969 23.523 1.00 52.42 20 GLU C CA 1
ATOM 1164 C C . GLU C 1 20 ? 1.708 32.396 23.161 1.00 47.83 20 GLU C C 1
ATOM 1165 O O . GLU C 1 20 ? 1.863 33.317 23.969 1.00 46.81 20 GLU C O 1
ATOM 1171 N N . LEU C 1 21 ? 1.185 32.554 21.951 1.00 45.91 21 LEU C N 1
ATOM 1172 C CA . LEU C 1 21 ? 0.754 33.851 21.448 1.00 47.20 21 LEU C CA 1
ATOM 1173 C C . LEU C 1 21 ? -0.318 34.406 22.381 1.00 48.88 21 LEU C C 1
ATOM 1174 O O . LEU C 1 21 ? -0.192 35.531 22.851 1.00 50.01 21 LEU C O 1
ATOM 1179 N N . LEU C 1 22 ? -1.340 33.595 22.670 1.00 47.53 22 LEU C N 1
ATOM 1180 C CA . LEU C 1 22 ? -2.419 33.982 23.577 1.00 45.42 22 LEU C CA 1
ATOM 1181 C C . LEU C 1 22 ? -1.894 34.506 24.891 1.00 45.10 22 LEU C C 1
ATOM 1182 O O . LEU C 1 22 ? -2.246 35.632 25.308 1.00 43.03 22 LEU C O 1
ATOM 1187 N N . SER C 1 23 ? -1.032 33.701 25.525 1.00 42.28 23 SER C N 1
ATOM 1188 C CA . SER C 1 23 ? -0.379 34.110 26.768 1.00 44.41 23 SER C CA 1
ATOM 1189 C C . SER C 1 23 ? 0.323 35.443 26.648 1.00 44.63 23 SER C C 1
ATOM 1190 O O . SER C 1 23 ? 0.273 36.252 27.575 1.00 43.41 23 SER C O 1
ATOM 1193 N N . LEU C 1 24 ? 0.974 35.676 25.505 1.00 42.36 24 LEU C N 1
ATOM 1194 C CA . LEU C 1 24 ? 1.706 36.926 25.335 1.00 40.83 24 LEU C CA 1
ATOM 1195 C C . LEU C 1 24 ? 0.742 38.090 25.290 1.00 37.65 24 LEU C C 1
ATOM 1196 O O . LEU C 1 24 ? 0.960 39.100 25.961 1.00 37.30 24 LEU C O 1
ATOM 1201 N N . ILE C 1 25 ? -0.325 37.957 24.504 1.00 35.40 25 ILE C N 1
ATOM 1202 C CA . ILE C 1 25 ? -1.294 39.011 24.410 1.00 36.93 25 ILE C CA 1
ATOM 1203 C C . ILE C 1 25 ? -1.779 39.309 25.825 1.00 40.78 25 ILE C C 1
ATOM 1204 O O . ILE C 1 25 ? -1.929 40.475 26.199 1.00 41.14 25 ILE C O 1
ATOM 1209 N N . HIS C 1 26 ? -2.001 38.262 26.615 1.00 41.61 26 HIS C N 1
ATOM 1210 C CA . HIS C 1 26 ? -2.514 38.458 27.972 1.00 44.29 26 HIS C CA 1
ATOM 1211 C C . HIS C 1 26 ? -1.545 39.222 28.868 1.00 46.25 26 HIS C C 1
ATOM 1212 O O . HIS C 1 26 ? -1.929 40.193 29.556 1.00 46.64 26 HIS C O 1
ATOM 1219 N N . GLU C 1 27 ? -0.286 38.794 28.865 1.00 43.86 27 GLU C N 1
ATOM 1220 C CA . GLU C 1 27 ? 0.735 39.487 29.645 1.00 41.36 27 GLU C CA 1
ATOM 1221 C C . GLU C 1 27 ? 0.968 40.893 29.147 1.00 37.23 27 GLU C C 1
ATOM 1222 O O . GLU C 1 27 ? 1.076 41.820 29.953 1.00 38.10 27 GLU C O 1
ATOM 1228 N N . ILE C 1 28 ? 1.017 41.073 27.829 1.00 34.53 28 ILE C N 1
ATOM 1229 C CA . ILE C 1 28 ? 1.306 42.392 27.284 1.00 33.70 28 ILE C CA 1
ATOM 1230 C C . ILE C 1 28 ? 0.184 43.332 27.693 1.00 35.40 28 ILE C C 1
ATOM 1231 O O . ILE C 1 28 ? 0.425 44.512 27.975 1.00 40.35 28 ILE C O 1
ATOM 1236 N N . LYS C 1 29 ? -1.049 42.823 27.700 1.00 31.95 29 LYS C N 1
ATOM 1237 C CA . LYS C 1 29 ? -2.198 43.630 28.145 1.00 36.17 29 LYS C CA 1
ATOM 1238 C C . LYS C 1 29 ? -2.016 44.087 29.592 1.00 35.39 29 LYS C C 1
ATOM 1239 O O . LYS C 1 29 ? -2.096 45.280 29.910 1.00 37.97 29 LYS C O 1
ATOM 1245 N N . ILE C 1 30 ? -1.752 43.142 30.478 1.00 35.58 30 ILE C N 1
ATOM 1246 C CA . ILE C 1 30 ? -1.436 43.530 31.849 1.00 39.84 30 ILE C CA 1
ATOM 1247 C C . ILE C 1 30 ? -0.325 44.586 31.954 1.00 43.71 30 ILE C C 1
ATOM 1248 O O . ILE C 1 30 ? -0.498 45.573 32.681 1.00 47.10 30 ILE C O 1
ATOM 1253 N N . ASP C 1 31 ? 0.781 44.420 31.212 1.00 45.45 31 ASP C N 1
ATOM 1254 C CA . ASP C 1 31 ? 1.859 45.420 31.239 1.00 43.57 31 ASP C CA 1
ATOM 1255 C C . ASP C 1 31 ? 1.328 46.791 30.846 1.00 45.06 31 ASP C C 1
ATOM 1256 O O . ASP C 1 31 ? 1.730 47.809 31.445 1.00 42.39 31 ASP C O 1
ATOM 1261 N N . ARG C 1 32 ? 0.439 46.842 29.844 1.00 42.15 32 ARG C N 1
ATOM 1262 C CA . ARG C 1 32 ? -0.052 48.159 29.401 1.00 45.87 32 ARG C CA 1
ATOM 1263 C C . ARG C 1 32 ? -0.815 48.840 30.543 1.00 48.40 32 ARG C C 1
ATOM 1264 O O . ARG C 1 32 ? -0.493 49.963 30.911 1.00 51.31 32 ARG C O 1
ATOM 1272 N N . ILE C 1 33 ? -1.791 48.150 31.123 1.00 46.09 33 ILE C N 1
ATOM 1273 C CA . ILE C 1 33 ? -2.529 48.702 32.251 1.00 48.79 33 ILE C CA 1
ATOM 1274 C C . ILE C 1 33 ? -1.579 49.123 33.376 1.00 49.77 33 ILE C C 1
ATOM 1275 O O . ILE C 1 33 ? -1.775 50.184 33.952 1.00 53.84 33 ILE C O 1
ATOM 1280 N N . THR C 1 34 ? -0.575 48.299 33.698 1.00 48.58 34 THR C N 1
ATOM 1281 C CA . THR C 1 34 ? 0.381 48.644 34.780 1.00 50.11 34 THR C CA 1
ATOM 1282 C C . THR C 1 34 ? 1.462 49.680 34.412 1.00 51.73 34 THR C C 1
ATOM 1283 O O . THR C 1 34 ? 2.080 50.255 35.292 1.00 51.36 34 THR C O 1
ATOM 1287 N N . GLY C 1 35 ? 1.711 49.900 33.122 1.00 56.52 35 GLY C N 1
ATOM 1288 C CA . GLY C 1 35 ? 2.826 50.737 32.704 1.00 57.48 35 GLY C CA 1
ATOM 1289 C C . GLY C 1 35 ? 4.212 50.080 32.748 1.00 57.93 35 GLY C C 1
ATOM 1290 O O . GLY C 1 35 ? 5.214 50.763 32.526 1.00 60.69 35 GLY C O 1
ATOM 1291 N N . ASN C 1 36 ? 4.268 48.783 33.049 1.00 55.33 36 ASN C N 1
ATOM 1292 C CA . ASN C 1 36 ? 5.481 47.972 32.939 1.00 58.99 36 ASN C CA 1
ATOM 1293 C C . ASN C 1 36 ? 5.853 47.658 31.474 1.00 60.07 36 ASN C C 1
ATOM 1294 O O . ASN C 1 36 ? 5.035 47.773 30.559 1.00 59.66 36 ASN C O 1
ATOM 1307 N N . ASP C 1 38 ? 6.559 46.520 27.938 1.00 56.87 38 ASP C N 1
ATOM 1308 C CA . ASP C 1 38 ? 5.934 45.545 27.085 1.00 52.57 38 ASP C CA 1
ATOM 1309 C C . ASP C 1 38 ? 6.746 45.229 25.830 1.00 48.09 38 ASP C C 1
ATOM 1310 O O . ASP C 1 38 ? 6.438 44.243 25.162 1.00 47.22 38 ASP C O 1
ATOM 1315 N N . LYS C 1 39 ? 7.772 46.047 25.527 1.00 44.96 39 LYS C N 1
ATOM 1316 C CA . LYS C 1 39 ? 8.436 46.080 24.200 1.00 41.43 39 LYS C CA 1
ATOM 1317 C C . LYS C 1 39 ? 9.023 44.728 23.738 1.00 41.80 39 LYS C C 1
ATOM 1318 O O . LYS C 1 39 ? 8.735 44.278 22.630 1.00 38.28 39 LYS C O 1
ATOM 1324 N N . GLN C 1 40 ? 9.844 44.104 24.582 1.00 38.88 40 GLN C N 1
ATOM 1325 C CA . GLN C 1 40 ? 10.461 42.813 24.270 1.00 42.96 40 GLN C CA 1
ATOM 1326 C C . GLN C 1 40 ? 9.357 41.775 23.949 1.00 43.58 40 GLN C C 1
ATOM 1327 O O . GLN C 1 40 ? 9.384 41.134 22.898 1.00 43.23 40 GLN C O 1
ATOM 1333 N N . LYS C 1 41 ? 8.377 41.639 24.846 1.00 43.35 41 LYS C N 1
ATOM 1334 C CA . LYS C 1 41 ? 7.252 40.727 24.627 1.00 44.03 41 LYS C CA 1
ATOM 1335 C C . LYS C 1 41 ? 6.451 41.071 23.392 1.00 40.09 41 LYS C C 1
ATOM 1336 O O . LYS C 1 41 ? 6.080 40.197 22.620 1.00 40.76 41 LYS C O 1
ATOM 1342 N N . LEU C 1 42 ? 6.226 42.348 23.159 1.00 39.45 42 LEU C N 1
ATOM 1343 C CA . LEU C 1 42 ? 5.553 42.744 21.934 1.00 38.51 42 LEU C CA 1
ATOM 1344 C C . LEU C 1 42 ? 6.296 42.263 20.667 1.00 38.94 42 LEU C C 1
ATOM 1345 O O . LEU C 1 42 ? 5.699 41.714 19.726 1.00 41.66 42 LEU C O 1
ATOM 1350 N N . GLY C 1 43 ? 7.611 42.453 20.658 1.00 39.36 43 GLY C N 1
ATOM 1351 C CA . GLY C 1 43 ? 8.443 42.036 19.559 1.00 37.53 43 GLY C CA 1
ATOM 1352 C C . GLY C 1 43 ? 8.423 40.532 19.459 1.00 41.45 43 GLY C C 1
ATOM 1353 O O . GLY C 1 43 ? 8.374 39.947 18.354 1.00 42.04 43 GLY C O 1
ATOM 1354 N N . LYS C 1 44 ? 8.440 39.888 20.618 1.00 37.35 44 LYS C N 1
ATOM 1355 C CA . LYS C 1 44 ? 8.397 38.451 20.628 1.00 37.35 44 LYS C CA 1
ATOM 1356 C C . LYS C 1 44 ? 7.097 37.937 19.963 1.00 38.47 44 LYS C C 1
ATOM 1357 O O . LYS C 1 44 ? 7.147 37.039 19.129 1.00 43.75 44 LYS C O 1
ATOM 1363 N N . ALA C 1 45 ? 5.956 38.535 20.330 1.00 38.36 45 ALA C N 1
ATOM 1364 C CA . ALA C 1 45 ? 4.642 38.226 19.774 1.00 35.65 45 ALA C CA 1
ATOM 1365 C C . ALA C 1 45 ? 4.663 38.411 18.253 1.00 41.80 45 ALA C C 1
ATOM 1366 O O . ALA C 1 45 ? 4.139 37.527 17.517 1.00 32.32 45 ALA C O 1
ATOM 1368 N N . TYR C 1 46 ? 5.289 39.522 17.788 1.00 37.01 46 TYR C N 1
ATOM 1369 C CA . TYR C 1 46 ? 5.444 39.748 16.353 1.00 34.34 46 TYR C CA 1
ATOM 1370 C C . TYR C 1 46 ? 6.043 38.494 15.730 1.00 38.07 46 TYR C C 1
ATOM 1371 O O . TYR C 1 46 ? 5.476 37.919 14.790 1.00 44.63 46 TYR C O 1
ATOM 1380 N 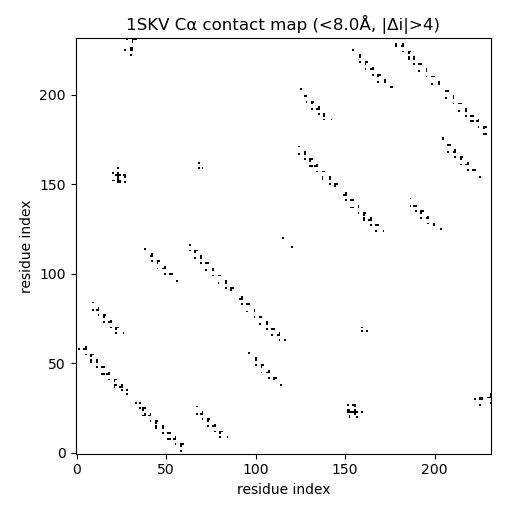N . PHE C 1 47 ? 7.167 38.038 16.284 1.00 39.66 47 PHE C N 1
ATOM 1381 C CA . PHE C 1 47 ? 7.856 36.850 15.744 1.00 39.01 47 PHE C CA 1
ATOM 1382 C C . PHE C 1 47 ? 7.051 35.558 15.930 1.00 37.88 47 PHE C C 1
ATOM 1383 O O . PHE C 1 47 ? 7.098 34.656 15.107 1.00 38.18 47 PHE C O 1
ATOM 1391 N N . GLN C 1 48 ? 6.300 35.464 17.014 1.00 41.94 48 GLN C N 1
ATOM 1392 C CA . GLN C 1 48 ? 5.386 34.332 17.196 1.00 44.11 48 GLN C CA 1
ATOM 1393 C C . GLN C 1 48 ? 4.418 34.201 16.023 1.00 45.77 48 GLN C C 1
ATOM 1394 O O . GLN C 1 48 ? 4.227 33.121 15.489 1.00 44.03 48 GLN C O 1
ATOM 1400 N N . VAL C 1 49 ? 3.836 35.326 15.617 1.00 48.32 49 VAL C N 1
ATOM 1401 C CA . VAL C 1 49 ? 2.917 35.343 14.494 1.00 52.03 49 VAL C CA 1
ATOM 1402 C C . VAL C 1 49 ? 3.605 34.820 13.209 1.00 51.61 49 VAL C C 1
ATOM 1403 O O . VAL C 1 49 ? 3.170 33.809 12.645 1.00 52.69 49 VAL C O 1
ATOM 1407 N N . GLN C 1 50 ? 4.692 35.464 12.783 1.00 49.24 50 GLN C N 1
ATOM 1408 C CA . GLN C 1 50 ? 5.472 34.966 11.636 1.00 46.74 50 GLN C CA 1
ATOM 1409 C C . GLN C 1 50 ? 5.789 33.467 11.746 1.00 45.64 50 GLN C C 1
ATOM 1410 O O . GLN C 1 50 ? 5.633 32.717 10.779 1.00 49.36 50 GLN C O 1
ATOM 1416 N N . LYS C 1 51 ? 6.217 33.027 12.921 1.00 44.90 51 LYS C N 1
ATOM 1417 C CA . LYS C 1 51 ? 6.477 31.598 13.138 1.00 50.86 51 LYS C CA 1
ATOM 1418 C C . LYS C 1 51 ? 5.222 30.762 12.832 1.00 55.66 51 LYS C C 1
ATOM 1419 O O . LYS C 1 51 ? 5.326 29.662 12.331 1.00 57.00 51 LYS C O 1
ATOM 1425 N N . ILE C 1 52 ? 4.039 31.301 13.127 1.00 59.48 52 ILE C N 1
ATOM 1426 C CA . ILE C 1 52 ? 2.804 30.542 12.981 1.00 57.78 52 ILE C CA 1
ATOM 1427 C C . ILE C 1 52 ? 2.477 30.485 11.519 1.00 57.89 52 ILE C C 1
ATOM 1428 O O . ILE C 1 52 ? 1.978 29.492 11.034 1.00 59.28 52 ILE C O 1
ATOM 1433 N N . GLU C 1 53 ? 2.726 31.574 10.814 1.00 59.86 53 GLU C N 1
ATOM 1434 C CA . GLU C 1 53 ? 2.469 31.560 9.398 1.00 59.70 53 GLU C CA 1
ATOM 1435 C C . GLU C 1 53 ? 3.325 30.449 8.845 1.00 65.33 53 GLU C C 1
ATOM 1436 O O . GLU C 1 53 ? 2.816 29.502 8.247 1.00 68.60 53 GLU C O 1
ATOM 1442 N N . ALA C 1 54 ? 4.621 30.545 9.130 1.00 66.07 54 ALA C N 1
ATOM 1443 C CA . ALA C 1 54 ? 5.609 29.618 8.637 1.00 65.86 54 ALA C CA 1
ATOM 1444 C C . ALA C 1 54 ? 5.152 28.176 8.818 1.00 66.72 54 ALA C C 1
ATOM 1445 O O . ALA C 1 54 ? 5.109 27.421 7.846 1.00 70.32 54 ALA C O 1
ATOM 1447 N N . GLU C 1 55 ? 4.776 27.806 10.042 1.00 65.32 55 GLU C N 1
ATOM 1448 C CA . GLU C 1 55 ? 4.247 26.467 10.301 1.00 66.63 55 GLU C CA 1
ATOM 1449 C C . GLU C 1 55 ? 3.020 26.170 9.422 1.00 69.37 55 GLU C C 1
ATOM 1450 O O . GLU C 1 55 ? 2.959 25.123 8.781 1.00 77.51 55 GLU C O 1
ATOM 1456 N N . LEU C 1 56 ? 2.063 27.088 9.364 1.00 67.99 56 LEU C N 1
ATOM 1457 C CA . LEU C 1 56 ? 0.883 26.896 8.523 1.00 70.66 56 LEU C CA 1
ATOM 1458 C C . LEU C 1 56 ? 1.295 26.598 7.086 1.00 74.76 56 LEU C C 1
ATOM 1459 O O . LEU C 1 56 ? 0.906 25.572 6.529 1.00 77.19 56 LEU C O 1
ATOM 1464 N N . TYR C 1 57 ? 2.090 27.502 6.510 1.00 77.82 57 TYR C N 1
ATOM 1465 C CA . TYR C 1 57 ? 2.569 27.431 5.123 1.00 79.45 57 TYR C CA 1
ATOM 1466 C C . TYR C 1 57 ? 3.279 26.087 4.806 1.00 79.65 57 TYR C C 1
ATOM 1467 O O . TYR C 1 57 ? 2.967 25.420 3.809 1.00 76.70 57 TYR C O 1
ATOM 1476 N N . GLN C 1 58 ? 4.208 25.694 5.676 1.00 78.67 58 GLN C N 1
ATOM 1477 C CA . GLN C 1 58 ? 4.841 24.381 5.608 1.00 81.97 58 GLN C CA 1
ATOM 1478 C C . GLN C 1 58 ? 3.744 23.331 5.518 1.00 83.93 58 GLN C C 1
ATOM 1479 O O . GLN C 1 58 ? 3.591 22.661 4.490 1.00 88.05 58 GLN C O 1
ATOM 1485 N N . LEU C 1 59 ? 2.952 23.240 6.584 1.00 83.85 59 LEU C N 1
ATOM 1486 C CA . LEU C 1 59 ? 1.933 22.194 6.753 1.00 82.25 59 LEU C CA 1
ATOM 1487 C C . LEU C 1 59 ? 0.674 22.316 5.854 1.00 79.70 59 LEU C C 1
ATOM 1488 O O . LEU C 1 59 ? -0.237 21.492 5.952 1.00 76.41 59 LEU C O 1
ATOM 1493 N N . ILE C 1 60 ? 0.636 23.327 4.980 1.00 78.98 60 ILE C N 1
ATOM 1494 C CA . ILE C 1 60 ? -0.307 23.316 3.862 1.00 79.15 60 ILE C CA 1
ATOM 1495 C C . ILE C 1 60 ? 0.227 22.379 2.785 1.00 79.82 60 ILE C C 1
ATOM 1496 O O . ILE C 1 60 ? -0.504 21.512 2.311 1.00 82.49 60 ILE C O 1
ATOM 1501 N N . LYS C 1 61 ? 1.510 22.540 2.443 1.00 83.51 61 LYS C N 1
ATOM 1502 C CA . LYS C 1 61 ? 2.189 21.753 1.406 1.00 81.96 61 LYS C CA 1
ATOM 1503 C C . LYS C 1 61 ? 2.305 20.262 1.713 1.00 81.68 61 LYS C C 1
ATOM 1504 O O . LYS C 1 61 ? 2.111 19.440 0.821 1.00 84.37 61 LYS C O 1
ATOM 1510 N N . VAL C 1 62 ? 2.597 19.905 2.960 1.00 81.02 62 VAL C N 1
ATOM 1511 C CA . VAL C 1 62 ? 2.558 18.493 3.355 1.00 82.89 62 VAL C CA 1
ATOM 1512 C C . VAL C 1 62 ? 1.132 17.912 3.601 1.00 85.22 62 VAL C C 1
ATOM 1513 O O . VAL C 1 62 ? 0.981 16.743 4.001 1.00 83.49 62 VAL C O 1
ATOM 1517 N N . SER C 1 63 ? 0.091 18.707 3.357 1.00 86.64 63 SER C N 1
ATOM 1518 C CA . SER C 1 63 ? -1.262 18.190 3.523 1.00 88.99 63 SER C CA 1
ATOM 1519 C C . SER C 1 63 ? -1.844 17.724 2.203 1.00 91.29 63 SER C C 1
ATOM 1520 O O . SER C 1 63 ? -2.446 16.650 2.134 1.00 94.19 63 SER C O 1
ATOM 1523 N N . HIS C 1 64 ? -1.667 18.523 1.157 1.00 93.96 64 HIS C N 1
ATOM 1524 C CA . HIS C 1 64 ? -2.085 18.114 -0.180 1.00 97.62 64 HIS C CA 1
ATOM 1525 C C . HIS C 1 64 ? -0.998 17.270 -0.863 1.00 98.71 64 HIS C C 1
ATOM 1526 O O . HIS C 1 64 ? -1.221 16.660 -1.913 1.00 100.08 64 HIS C O 1
ATOM 1533 N N . SER D 1 2 ? -8.474 58.429 23.267 1.00 79.13 2 SER D N 1
ATOM 1534 C CA . SER D 1 2 ? -8.572 58.486 21.764 1.00 86.15 2 SER D CA 1
ATOM 1535 C C . SER D 1 2 ? -7.830 57.336 21.048 1.00 86.57 2 SER D C 1
ATOM 1536 O O . SER D 1 2 ? -8.462 56.470 20.410 1.00 87.32 2 SER D O 1
ATOM 1539 N N . LYS D 1 3 ? -6.496 57.357 21.139 1.00 85.06 3 LYS D N 1
ATOM 1540 C CA . LYS D 1 3 ? -5.647 56.232 20.731 1.00 83.10 3 LYS D CA 1
ATOM 1541 C C . LYS D 1 3 ? -5.696 55.172 21.838 1.00 82.58 3 LYS D C 1
ATOM 1542 O O . LYS D 1 3 ? -5.441 53.986 21.601 1.00 82.44 3 LYS D O 1
ATOM 1548 N N . GLU D 1 4 ? -6.029 55.649 23.043 1.00 79.88 4 GLU D N 1
ATOM 1549 C CA . GLU D 1 4 ? -6.394 54.864 24.222 1.00 75.38 4 GLU D CA 1
ATOM 1550 C C . GLU D 1 4 ? -7.438 53.779 23.880 1.00 72.10 4 GLU D C 1
ATOM 1551 O O . GLU D 1 4 ? -7.268 52.597 24.198 1.00 70.00 4 GLU D O 1
ATOM 1557 N N . VAL D 1 5 ? -8.508 54.196 23.214 1.00 66.86 5 VAL D N 1
ATOM 1558 C CA . VAL D 1 5 ? -9.623 53.310 22.907 1.00 64.24 5 VAL D CA 1
ATOM 1559 C C . VAL D 1 5 ? -9.278 52.487 21.669 1.00 62.90 5 VAL D C 1
ATOM 1560 O O . VAL D 1 5 ? -9.624 51.306 21.565 1.00 64.33 5 VAL D O 1
ATOM 1564 N N . LEU D 1 6 ? -8.572 53.103 20.734 1.00 59.61 6 LEU D N 1
ATOM 1565 C CA . LEU D 1 6 ? -8.039 52.341 19.624 1.00 58.32 6 LEU D CA 1
ATOM 1566 C C . LEU D 1 6 ? -7.141 51.149 20.118 1.00 58.62 6 LEU D C 1
ATOM 1567 O O . LEU D 1 6 ? -7.319 50.003 19.665 1.00 53.74 6 LEU D O 1
ATOM 1572 N N . GLU D 1 7 ? -6.199 51.424 21.036 1.00 50.39 7 GLU D N 1
ATOM 1573 C CA . GLU D 1 7 ? -5.336 50.374 21.573 1.00 50.10 7 GLU D CA 1
ATOM 1574 C C . GLU D 1 7 ? -6.188 49.306 22.257 1.00 49.12 7 GLU D C 1
ATOM 1575 O O . GLU D 1 7 ? -5.927 48.106 22.115 1.00 47.06 7 GLU D O 1
ATOM 1581 N N . LYS D 1 8 ? -7.207 49.761 22.994 1.00 49.52 8 LYS D N 1
ATOM 1582 C CA . LYS D 1 8 ? -8.074 48.876 23.756 1.00 49.28 8 LYS D CA 1
ATOM 1583 C C . LYS D 1 8 ? -8.859 47.940 22.829 1.00 45.70 8 LYS D C 1
ATOM 1584 O O . LYS D 1 8 ? -8.942 46.720 23.048 1.00 45.30 8 LYS D O 1
ATOM 1590 N N . GLU D 1 9 ? -9.384 48.531 21.769 1.00 42.95 9 GLU D N 1
ATOM 1591 C CA . GLU D 1 9 ? -10.144 47.810 20.773 1.00 48.53 9 GLU D CA 1
ATOM 1592 C C . GLU D 1 9 ? -9.270 46.795 20.048 1.00 44.53 9 GLU D C 1
ATOM 1593 O O . GLU D 1 9 ? -9.719 45.669 19.773 1.00 45.87 9 GLU D O 1
ATOM 1599 N N . LEU D 1 10 ? -8.024 47.179 19.749 1.00 45.64 10 LEU D N 1
ATOM 1600 C CA . LEU D 1 10 ? -7.095 46.289 19.014 1.00 44.18 10 LEU D CA 1
ATOM 1601 C C . LEU D 1 10 ? -6.747 45.122 19.866 1.00 41.28 10 LEU D C 1
ATOM 1602 O O . LEU D 1 10 ? -6.738 43.996 19.372 1.00 44.92 10 LEU D O 1
ATOM 1607 N N . PHE D 1 11 ? -6.482 45.375 21.149 1.00 40.88 11 PHE D N 1
ATOM 1608 C CA . PHE D 1 11 ? -6.218 44.284 22.077 1.00 43.67 11 PHE D CA 1
ATOM 1609 C C . PHE D 1 11 ? -7.372 43.267 22.070 1.00 43.33 11 PHE D C 1
ATOM 1610 O O . PHE D 1 11 ? -7.134 42.069 21.919 1.00 48.87 11 PHE D O 1
ATOM 1618 N N . GLU D 1 12 ? -8.611 43.734 22.194 1.00 42.92 12 GLU D N 1
ATOM 1619 C CA . GLU D 1 12 ? -9.774 42.813 22.237 1.00 48.18 12 GLU D CA 1
ATOM 1620 C C . GLU D 1 12 ? -9.994 42.060 20.958 1.00 41.21 12 GLU D C 1
ATOM 1621 O O . GLU D 1 12 ? -10.204 40.860 20.974 1.00 42.90 12 GLU D O 1
ATOM 1635 N N . LEU D 1 14 ? -7.722 41.378 18.805 1.00 42.10 14 LEU D N 1
ATOM 1636 C CA . LEU D 1 14 ? -6.613 40.465 18.724 1.00 42.95 14 LEU D CA 1
ATOM 1637 C C . LEU D 1 14 ? -6.826 39.234 19.622 1.00 43.80 14 LEU D C 1
ATOM 1638 O O . LEU D 1 14 ? -6.552 38.075 19.219 1.00 44.89 14 LEU D O 1
ATOM 1643 N N . ASP D 1 15 ? -7.315 39.451 20.836 1.00 40.33 15 ASP D N 1
ATOM 1644 C CA . ASP D 1 15 ? -7.708 38.301 21.640 1.00 46.37 15 ASP D CA 1
ATOM 1645 C C . ASP D 1 15 ? -8.765 37.368 21.023 1.00 44.88 15 ASP D C 1
ATOM 1646 O O . ASP D 1 15 ? -8.596 36.145 21.048 1.00 45.72 15 ASP D O 1
ATOM 1651 N N . GLU D 1 16 ? -9.852 37.906 20.473 1.00 45.11 16 GLU D N 1
ATOM 1652 C CA . GLU D 1 16 ? -10.854 36.985 19.918 1.00 50.67 16 GLU D CA 1
ATOM 1653 C C . GLU D 1 16 ? -10.309 36.226 18.735 1.00 52.52 16 GLU D C 1
ATOM 1654 O O . GLU D 1 16 ? -10.447 35.007 18.664 1.00 56.41 16 GLU D O 1
ATOM 1660 N N . ASP D 1 17 ? -9.658 36.952 17.829 1.00 50.59 17 ASP D N 1
ATOM 1661 C CA . ASP D 1 17 ? -8.962 36.323 16.707 1.00 52.29 17 ASP D CA 1
ATOM 1662 C C . ASP D 1 17 ? -8.009 35.181 17.076 1.00 52.94 17 ASP D C 1
ATOM 1663 O O . ASP D 1 17 ? -8.065 34.118 16.468 1.00 57.51 17 ASP D O 1
ATOM 1668 N N . VAL D 1 18 ? -7.186 35.359 18.102 1.00 53.06 18 VAL D N 1
ATOM 1669 C CA . VAL D 1 18 ? -6.326 34.251 18.563 1.00 51.01 18 VAL D CA 1
ATOM 1670 C C . VAL D 1 18 ? -7.126 33.084 19.189 1.00 52.83 18 VAL D C 1
ATOM 1671 O O . VAL D 1 18 ? -6.829 31.904 18.896 1.00 53.37 18 VAL D O 1
ATOM 1675 N N . ARG D 1 19 ? -8.108 33.405 20.046 1.00 49.29 19 ARG D N 1
ATOM 1676 C CA . ARG D 1 19 ? -9.073 32.403 20.578 1.00 52.38 19 ARG D CA 1
ATOM 1677 C C . ARG D 1 19 ? -9.786 31.649 19.415 1.00 50.16 19 ARG D C 1
ATOM 1678 O O . ARG D 1 19 ? -9.814 30.401 19.364 1.00 45.45 19 ARG D O 1
ATOM 1686 N N . GLU D 1 20 ? -10.322 32.429 18.478 1.00 45.65 20 GLU D N 1
ATOM 1687 C CA . GLU D 1 20 ? -10.905 31.898 17.270 1.00 58.13 20 GLU D CA 1
ATOM 1688 C C . GLU D 1 20 ? -9.971 30.880 16.637 1.00 62.85 20 GLU D C 1
ATOM 1689 O O . GLU D 1 20 ? -10.265 29.675 16.638 1.00 68.02 20 GLU D O 1
ATOM 1695 N N . LEU D 1 21 ? -8.850 31.379 16.107 1.00 66.45 21 LEU D N 1
ATOM 1696 C CA . LEU D 1 21 ? -7.815 30.576 15.478 1.00 62.96 21 LEU D CA 1
ATOM 1697 C C . LEU D 1 21 ? -7.490 29.346 16.310 1.00 64.33 21 LEU D C 1
ATOM 1698 O O . LEU D 1 21 ? -7.368 28.265 15.760 1.00 67.80 21 LEU D O 1
ATOM 1703 N N . LEU D 1 22 ? -7.366 29.493 17.632 1.00 67.85 22 LEU D N 1
ATOM 1704 C CA . LEU D 1 22 ? -7.119 28.329 18.521 1.00 72.08 22 LEU D CA 1
ATOM 1705 C C . LEU D 1 22 ? -8.259 27.282 18.513 1.00 77.32 22 LEU D C 1
ATOM 1706 O O . LEU D 1 22 ? -8.040 26.083 18.785 1.00 78.09 22 LEU D O 1
ATOM 1711 N N . SER D 1 23 ? -9.473 27.753 18.229 1.00 77.30 23 SER D N 1
ATOM 1712 C CA . SER D 1 23 ? -10.609 26.873 18.029 1.00 75.53 23 SER D CA 1
ATOM 1713 C C . SER D 1 23 ? -10.449 26.146 16.703 1.00 76.09 23 SER D C 1
ATOM 1714 O O . SER D 1 23 ? -10.585 24.907 16.665 1.00 77.33 23 SER D O 1
ATOM 1717 N N . LEU D 1 24 ? -10.145 26.891 15.630 1.00 69.93 24 LEU D N 1
ATOM 1718 C CA . LEU D 1 24 ? -9.975 26.263 14.311 1.00 72.51 24 LEU D CA 1
ATOM 1719 C C . LEU D 1 24 ? -9.045 25.062 14.410 1.00 75.44 24 LEU D C 1
ATOM 1720 O O . LEU D 1 24 ? -9.387 23.974 13.953 1.00 75.01 24 LEU D O 1
ATOM 1725 N N . ILE D 1 25 ? -7.882 25.262 15.036 1.00 77.11 25 ILE D N 1
ATOM 1726 C CA . ILE D 1 25 ? -6.878 24.198 15.144 1.00 77.86 25 ILE D CA 1
ATOM 1727 C C . ILE D 1 25 ? -7.468 22.933 15.772 1.00 78.40 25 ILE D C 1
ATOM 1728 O O . ILE D 1 25 ? -7.316 21.837 15.211 1.00 81.90 25 ILE D O 1
ATOM 1733 N N . HIS D 1 26 ? -8.168 23.100 16.899 1.00 79.70 26 HIS D N 1
ATOM 1734 C CA . HIS D 1 26 ? -8.692 21.974 17.684 1.00 80.77 26 HIS D CA 1
ATOM 1735 C C . HIS D 1 26 ? -9.804 21.225 16.976 1.00 79.37 26 HIS D C 1
ATOM 1736 O O . HIS D 1 26 ? -9.787 20.003 16.891 1.00 78.93 26 HIS D O 1
ATOM 1743 N N . GLU D 1 27 ? -10.746 21.990 16.458 1.00 77.83 27 GLU D N 1
ATOM 1744 C CA . GLU D 1 27 ? -11.667 21.532 15.455 1.00 80.74 27 GLU D CA 1
ATOM 1745 C C . GLU D 1 27 ? -10.923 20.739 14.340 1.00 83.81 27 GLU D C 1
ATOM 1746 O O . GLU D 1 27 ? -11.291 19.575 14.063 1.00 86.41 27 GLU D O 1
ATOM 1752 N N . ILE D 1 28 ? -9.877 21.329 13.734 1.00 83.62 28 ILE D N 1
ATOM 1753 C CA . ILE D 1 28 ? -9.112 20.642 12.664 1.00 84.15 28 ILE D CA 1
ATOM 1754 C C . ILE D 1 28 ? -8.407 19.374 13.149 1.00 86.03 28 ILE D C 1
ATOM 1755 O O . ILE D 1 28 ? -8.338 18.392 12.393 1.00 86.00 28 ILE D O 1
ATOM 1760 N N . LYS D 1 29 ? -7.908 19.403 14.396 1.00 85.42 29 LYS D N 1
ATOM 1761 C CA . LYS D 1 29 ? -7.208 18.264 15.010 1.00 85.54 29 LYS D CA 1
ATOM 1762 C C . LYS D 1 29 ? -8.110 17.050 15.244 1.00 86.02 29 LYS D C 1
ATOM 1763 O O . LYS D 1 29 ? -8.000 16.045 14.534 1.00 85.06 29 LYS D O 1
ATOM 1769 N N . LYS D 1 39 ? -7.840 20.805 1.631 1.00 77.05 39 LYS D N 1
ATOM 1770 C CA . LYS D 1 39 ? -8.391 21.205 2.917 1.00 75.17 39 LYS D CA 1
ATOM 1771 C C . LYS D 1 39 ? -8.733 22.690 2.900 1.00 74.91 39 LYS D C 1
ATOM 1772 O O . LYS D 1 39 ? -7.835 23.543 2.953 1.00 73.94 39 LYS D O 1
ATOM 1778 N N . GLN D 1 40 ? -10.040 22.963 2.836 1.00 74.32 40 GLN D N 1
ATOM 1779 C CA . GLN D 1 40 ? -10.640 24.302 2.801 1.00 75.27 40 GLN D CA 1
ATOM 1780 C C . GLN D 1 40 ? -10.256 25.133 4.046 1.00 77.79 40 GLN D C 1
ATOM 1781 O O . GLN D 1 40 ? -10.008 26.361 3.953 1.00 79.35 40 GLN D O 1
ATOM 1787 N N . LYS D 1 41 ? -10.179 24.431 5.185 1.00 76.88 41 LYS D N 1
ATOM 1788 C CA . LYS D 1 41 ? -10.018 25.007 6.525 1.00 74.59 41 LYS D CA 1
ATOM 1789 C C . LYS D 1 41 ? -8.564 25.209 6.985 1.00 75.42 41 LYS D C 1
ATOM 1790 O O . LYS D 1 41 ? -8.300 26.100 7.799 1.00 77.66 41 LYS D O 1
ATOM 1796 N N . LEU D 1 42 ? -7.631 24.395 6.489 1.00 74.02 42 LEU D N 1
ATOM 1797 C CA . LEU D 1 42 ? -6.200 24.690 6.676 1.00 73.69 42 LEU D CA 1
ATOM 1798 C C . LEU D 1 42 ? -5.867 26.032 6.024 1.00 72.27 42 LEU D C 1
ATOM 1799 O O . LEU D 1 42 ? -5.233 26.895 6.651 1.00 74.43 42 LEU D O 1
ATOM 1804 N N . GLY D 1 43 ? -6.320 26.205 4.779 1.00 66.54 43 GLY D N 1
ATOM 1805 C CA . GLY D 1 43 ? -6.167 27.457 4.064 1.00 65.24 43 GLY D CA 1
ATOM 1806 C C . GLY D 1 43 ? -6.825 28.591 4.820 1.00 69.89 43 GLY D C 1
ATOM 1807 O O . GLY D 1 43 ? -6.330 29.729 4.779 1.00 68.52 43 GLY D O 1
ATOM 1808 N N . LYS D 1 44 ? -7.920 28.277 5.526 1.00 68.02 44 LYS D N 1
ATOM 1809 C CA . LYS D 1 44 ? -8.725 29.283 6.229 1.00 70.84 44 LYS D CA 1
ATOM 1810 C C . LYS D 1 44 ? -8.001 29.823 7.488 1.00 71.94 44 LYS D C 1
ATOM 1811 O O . LYS D 1 44 ? -7.937 31.057 7.742 1.00 61.93 44 LYS D O 1
ATOM 1817 N N . ALA D 1 45 ? -7.481 28.866 8.263 1.00 69.55 45 ALA D N 1
ATOM 1818 C CA . ALA D 1 45 ? -6.534 29.117 9.341 1.00 66.09 45 ALA D CA 1
ATOM 1819 C C . ALA D 1 45 ? -5.482 30.126 8.916 1.00 65.81 45 ALA D C 1
ATOM 1820 O O . ALA D 1 45 ? -5.121 31.020 9.689 1.00 67.64 45 ALA D O 1
ATOM 1822 N N . TYR D 1 46 ? -5.014 30.008 7.676 1.00 64.24 46 TYR D N 1
ATOM 1823 C CA . TYR D 1 46 ? -3.929 30.869 7.227 1.00 63.69 46 TYR D CA 1
ATOM 1824 C C . TYR D 1 46 ? -4.356 32.324 7.055 1.00 58.83 46 TYR D C 1
ATOM 1825 O O . TYR D 1 46 ? -3.592 33.234 7.305 1.00 61.86 46 TYR D O 1
ATOM 1834 N N . PHE D 1 47 ? -5.585 32.536 6.621 1.00 64.61 47 PHE D N 1
ATOM 1835 C CA . PHE D 1 47 ? -6.100 33.889 6.350 1.00 64.98 47 PHE D CA 1
ATOM 1836 C C . PHE D 1 47 ? -6.360 34.636 7.631 1.00 64.03 47 PHE D C 1
ATOM 1837 O O . PHE D 1 47 ? -6.234 35.873 7.713 1.00 62.10 47 PHE D O 1
ATOM 1845 N N . GLN D 1 48 ? -6.730 33.836 8.619 1.00 62.22 48 GLN D N 1
ATOM 1846 C CA . GLN D 1 48 ? -7.021 34.263 9.959 1.00 64.35 48 GLN D CA 1
ATOM 1847 C C . GLN D 1 48 ? -5.745 34.899 10.547 1.00 66.84 48 GLN D C 1
ATOM 1848 O O . GLN D 1 48 ? -5.731 36.100 10.909 1.00 65.30 48 GLN D O 1
ATOM 1854 N N . VAL D 1 49 ? -4.669 34.095 10.571 1.00 65.30 49 VAL D N 1
ATOM 1855 C CA . VAL D 1 49 ? -3.330 34.516 11.008 1.00 60.17 49 VAL D CA 1
ATOM 1856 C C . VAL D 1 49 ? -2.844 35.800 10.319 1.00 60.17 49 VAL D C 1
ATOM 1857 O O . VAL D 1 49 ? -2.157 36.648 10.921 1.00 59.68 49 VAL D O 1
ATOM 1861 N N . GLN D 1 50 ? -3.221 35.953 9.058 1.00 57.37 50 GLN D N 1
ATOM 1862 C CA . GLN D 1 50 ? -2.798 37.103 8.279 1.00 57.74 50 GLN D CA 1
ATOM 1863 C C . GLN D 1 50 ? -3.490 38.350 8.817 1.00 54.18 50 GLN D C 1
ATOM 1864 O O . GLN D 1 50 ? -2.935 39.444 8.811 1.00 51.45 50 GLN D O 1
ATOM 1870 N N . LYS D 1 51 ? -4.712 38.166 9.326 1.00 57.69 51 LYS D N 1
ATOM 1871 C CA . LYS D 1 51 ? -5.494 39.263 9.925 1.00 55.53 51 LYS D CA 1
ATOM 1872 C C . LYS D 1 51 ? -4.913 39.618 11.308 1.00 54.70 51 LYS D C 1
ATOM 1873 O O . LYS D 1 51 ? -4.658 40.809 11.636 1.00 51.79 51 LYS D O 1
ATOM 1879 N N . ILE D 1 52 ? -4.687 38.568 12.098 1.00 49.91 52 ILE D N 1
ATOM 1880 C CA . ILE D 1 52 ? -3.994 38.696 13.365 1.00 46.83 52 ILE D CA 1
ATOM 1881 C C . ILE D 1 52 ? -2.701 39.467 13.152 1.00 47.98 52 ILE D C 1
ATOM 1882 O O . ILE D 1 52 ? -2.455 40.480 13.824 1.00 46.92 52 ILE D O 1
ATOM 1887 N N . GLU D 1 53 ? -1.917 39.045 12.158 1.00 51.96 53 GLU D N 1
ATOM 1888 C CA . GLU D 1 53 ? -0.690 39.777 11.786 1.00 51.70 53 GLU D CA 1
ATOM 1889 C C . GLU D 1 53 ? -0.910 41.280 11.584 1.00 46.80 53 GLU D C 1
ATOM 1890 O O . GLU D 1 53 ? -0.169 42.090 12.152 1.00 54.05 53 GLU D O 1
ATOM 1896 N N . ALA D 1 54 ? -1.946 41.690 10.855 1.00 48.27 54 ALA D N 1
ATOM 1897 C CA . ALA D 1 54 ? -2.108 43.159 10.635 1.00 46.90 54 ALA D CA 1
ATOM 1898 C C . ALA D 1 54 ? -2.598 43.929 11.825 1.00 46.05 54 ALA D C 1
ATOM 1899 O O . ALA D 1 54 ? -2.199 45.087 12.020 1.00 50.32 54 ALA D O 1
ATOM 1901 N N . GLU D 1 55 ? -3.433 43.300 12.646 1.00 47.71 55 GLU D N 1
ATOM 1902 C CA . GLU D 1 55 ? -3.842 43.926 13.917 1.00 47.68 55 GLU D CA 1
ATOM 1903 C C . GLU D 1 55 ? -2.674 44.155 14.880 1.00 47.12 55 GLU D C 1
ATOM 1904 O O . GLU D 1 55 ? -2.599 45.218 15.561 1.00 43.03 55 GLU D O 1
ATOM 1910 N N . LEU D 1 56 ? -1.795 43.143 14.975 1.00 40.39 56 LEU D N 1
ATOM 1911 C CA . LEU D 1 56 ? -0.624 43.239 15.842 1.00 40.20 56 LEU D CA 1
ATOM 1912 C C . LEU D 1 56 ? 0.215 44.380 15.366 1.00 41.83 56 LEU D C 1
ATOM 1913 O O . LEU D 1 56 ? 0.582 45.273 16.159 1.00 44.98 56 LEU D O 1
ATOM 1918 N N . TYR D 1 57 ? 0.479 44.378 14.060 1.00 40.87 57 TYR D N 1
ATOM 1919 C CA . TYR D 1 57 ? 1.261 45.440 13.449 1.00 44.13 57 TYR D CA 1
ATOM 1920 C C . TYR D 1 57 ? 0.700 46.779 13.837 1.00 43.00 57 TYR D C 1
ATOM 1921 O O . TYR D 1 57 ? 1.377 47.627 14.399 1.00 46.08 57 TYR D O 1
ATOM 1930 N N . GLN D 1 58 ? -0.586 46.953 13.574 1.00 48.17 58 GLN D N 1
ATOM 1931 C CA . GLN D 1 58 ? -1.265 48.186 13.923 1.00 46.81 58 GLN D CA 1
ATOM 1932 C C . GLN D 1 58 ? -1.173 48.503 15.401 1.00 44.53 58 GLN D C 1
ATOM 1933 O O . GLN D 1 58 ? -0.901 49.647 15.767 1.00 49.94 58 GLN D O 1
ATOM 1939 N N . LEU D 1 59 ? -1.386 47.500 16.256 1.00 42.86 59 LEU D N 1
ATOM 1940 C CA . LEU D 1 59 ? -1.295 47.718 17.705 1.00 40.59 59 LEU D CA 1
ATOM 1941 C C . LEU D 1 59 ? 0.085 48.195 18.117 1.00 43.46 59 LEU D C 1
ATOM 1942 O O . LEU D 1 59 ? 0.209 49.068 18.980 1.00 44.91 59 LEU D O 1
ATOM 1947 N N . ILE D 1 60 ? 1.126 47.612 17.516 1.00 45.11 60 ILE D N 1
ATOM 1948 C CA . ILE D 1 60 ? 2.491 48.062 17.791 1.00 47.22 60 ILE D CA 1
ATOM 1949 C C . ILE D 1 60 ? 2.629 49.543 17.412 1.00 48.32 60 ILE D C 1
ATOM 1950 O O . ILE D 1 60 ? 3.149 50.352 18.189 1.00 45.15 60 ILE D O 1
ATOM 1955 N N . LYS D 1 61 ? 2.162 49.892 16.213 1.00 51.00 61 LYS D N 1
ATOM 1956 C CA . LYS D 1 61 ? 2.233 51.288 15.756 1.00 56.93 61 LYS D CA 1
ATOM 1957 C C . LYS D 1 61 ? 1.563 52.233 16.748 1.00 58.82 61 LYS D C 1
ATOM 1958 O O . LYS D 1 61 ? 2.160 53.267 17.129 1.00 64.44 61 LYS D O 1
ATOM 1964 N N . VAL D 1 62 ? 0.353 51.889 17.207 1.00 56.51 62 VAL D N 1
ATOM 1965 C CA . VAL D 1 62 ? -0.337 52.827 18.107 1.00 54.43 62 VAL D CA 1
ATOM 1966 C C . VAL D 1 62 ? 0.151 52.855 19.539 1.00 53.24 62 VAL D C 1
ATOM 1967 O O . VAL D 1 62 ? 0.256 53.924 20.132 1.00 57.55 62 VAL D O 1
ATOM 1971 N N . SER D 1 63 ? 0.455 51.691 20.103 1.00 52.64 63 SER D N 1
ATOM 1972 C CA . SER D 1 63 ? 0.806 51.652 21.516 1.00 53.62 63 SER D CA 1
ATOM 1973 C C . SER D 1 63 ? 2.152 52.308 21.718 1.00 56.97 63 SER D C 1
ATOM 1974 O O . SER D 1 63 ? 2.403 52.981 22.724 1.00 55.41 63 SER D O 1
ATOM 1977 N N . HIS D 1 64 ? 3.011 52.128 20.719 1.00 62.88 64 HIS D N 1
ATOM 1978 C CA . HIS D 1 64 ? 4.372 52.618 20.778 1.00 66.66 64 HIS D CA 1
ATOM 1979 C C . HIS D 1 64 ? 4.599 53.744 19.766 1.00 70.01 64 HIS D C 1
ATOM 1980 O O . HIS D 1 64 ? 5.623 53.782 19.097 1.00 65.64 64 HIS D O 1
ATOM 1987 N N . HIS D 1 65 ? 3.654 54.676 19.678 1.00 76.15 65 HIS D N 1
ATOM 1988 C CA . HIS D 1 65 ? 3.835 55.890 18.887 1.00 80.95 65 HIS D CA 1
ATOM 1989 C C . HIS D 1 65 ? 5.301 56.422 18.762 1.00 82.97 65 HIS D C 1
ATOM 1990 O O . HIS D 1 65 ? 5.621 57.040 17.740 1.00 81.50 65 HIS D O 1
ATOM 1997 N N . HIS D 1 66 ? 6.153 56.160 19.782 1.00 85.61 66 HIS D N 1
ATOM 1998 C CA . HIS D 1 66 ? 7.622 56.476 19.854 1.00 85.55 66 HIS D CA 1
ATOM 1999 C C . HIS D 1 66 ? 8.137 57.367 18.720 1.00 84.85 66 HIS D C 1
ATOM 2000 O O . HIS D 1 66 ? 7.711 58.519 18.579 1.00 86.81 66 HIS D O 1
#

CATH classification: 1.10.287.660